Protein AF-A0A2D9D772-F1 (afdb_monomer_lite)

Structure (mmCIF, N/CA/C/O backbone):
data_AF-A0A2D9D772-F1
#
_entry.id   AF-A0A2D9D772-F1
#
loop_
_atom_site.group_PDB
_atom_site.id
_atom_site.type_symbol
_atom_site.label_atom_id
_atom_site.label_alt_id
_atom_site.label_comp_id
_atom_site.label_asym_id
_atom_site.label_entity_id
_atom_site.label_seq_id
_atom_site.pdbx_PDB_ins_code
_atom_site.Cartn_x
_atom_site.Cartn_y
_atom_site.Cartn_z
_atom_site.occupancy
_atom_site.B_iso_or_equiv
_atom_site.auth_seq_id
_atom_site.auth_comp_id
_atom_site.auth_asym_id
_atom_site.auth_atom_id
_atom_site.pdbx_PDB_model_num
ATOM 1 N N . MET A 1 1 ? 37.971 9.933 -71.236 1.00 37.34 1 MET A N 1
ATOM 2 C CA . MET A 1 1 ? 39.045 9.013 -71.679 1.00 37.34 1 MET A CA 1
ATOM 3 C C . MET A 1 1 ? 40.199 9.092 -70.682 1.00 37.34 1 MET A C 1
ATOM 5 O O . MET A 1 1 ? 40.424 10.157 -70.131 1.00 37.34 1 MET A O 1
ATOM 9 N N . TYR A 1 2 ? 40.812 7.941 -70.399 1.00 47.06 2 TYR A N 1
ATOM 10 C CA . TYR A 1 2 ? 41.659 7.565 -69.252 1.00 47.06 2 TYR A CA 1
ATOM 11 C C . TYR A 1 2 ? 42.888 8.431 -68.905 1.00 47.06 2 TYR A C 1
ATOM 13 O O . TYR A 1 2 ? 43.538 8.952 -69.807 1.00 47.06 2 TYR A O 1
ATOM 21 N N . LYS A 1 3 ? 43.231 8.421 -67.598 1.00 43.56 3 LYS A N 1
ATOM 22 C CA . LYS A 1 3 ? 44.559 8.285 -66.917 1.00 43.56 3 LYS A CA 1
ATOM 23 C C . LYS A 1 3 ? 44.320 8.631 -65.425 1.00 43.56 3 LYS A C 1
ATOM 25 O O . LYS A 1 3 ? 43.927 9.756 -65.165 1.00 43.56 3 LYS A O 1
ATOM 30 N N . LEU A 1 4 ? 44.275 7.776 -64.394 1.00 49.84 4 LEU A N 1
ATOM 31 C CA . LEU A 1 4 ? 45.030 6.620 -63.860 1.00 49.84 4 LEU A CA 1
ATOM 32 C C . LEU A 1 4 ? 46.476 6.906 -63.369 1.00 49.84 4 LEU A C 1
ATOM 34 O O . LEU A 1 4 ? 47.336 7.214 -64.190 1.00 49.84 4 LEU A O 1
ATOM 38 N N . LEU A 1 5 ? 46.687 6.618 -62.060 1.00 50.16 5 LEU A N 1
ATOM 39 C CA . LEU A 1 5 ? 47.929 6.356 -61.273 1.00 50.16 5 LEU A CA 1
ATOM 40 C C . LEU A 1 5 ? 48.695 7.608 -60.752 1.00 50.16 5 LEU A C 1
ATOM 42 O O . LEU A 1 5 ? 48.796 8.581 -61.480 1.00 50.16 5 LEU A O 1
ATOM 46 N N . PHE A 1 6 ? 49.285 7.691 -59.539 1.00 46.44 6 PHE A N 1
ATOM 47 C CA . PHE A 1 6 ? 49.621 6.717 -58.478 1.00 46.44 6 PHE A CA 1
ATOM 48 C C . PHE A 1 6 ? 50.168 7.435 -57.201 1.00 46.44 6 PHE A C 1
ATOM 50 O O . PHE A 1 6 ? 50.796 8.478 -57.350 1.00 46.44 6 PHE A O 1
ATOM 57 N N . PHE A 1 7 ? 50.073 6.770 -56.025 1.00 46.91 7 PHE A N 1
ATOM 58 C CA . PHE A 1 7 ? 51.044 6.749 -54.883 1.00 46.91 7 PHE A CA 1
ATOM 59 C C . PHE A 1 7 ? 51.135 7.996 -53.953 1.00 46.91 7 PHE A C 1
ATOM 61 O O . PHE A 1 7 ? 51.126 9.112 -54.439 1.00 46.91 7 PHE A O 1
ATOM 68 N N . ILE A 1 8 ? 51.173 7.964 -52.602 1.00 50.16 8 ILE A N 1
ATOM 69 C CA . ILE A 1 8 ? 51.893 7.160 -51.575 1.00 50.16 8 ILE A CA 1
ATOM 70 C C . ILE A 1 8 ? 51.197 7.390 -50.203 1.00 50.16 8 ILE A C 1
ATOM 72 O O . ILE A 1 8 ? 50.915 8.527 -49.846 1.00 50.16 8 ILE A O 1
ATOM 76 N N . SER A 1 9 ? 50.708 6.344 -49.521 1.00 50.50 9 SER A N 1
ATOM 77 C CA . SER A 1 9 ? 51.222 5.767 -48.254 1.00 50.50 9 SER A CA 1
ATOM 78 C C . SER A 1 9 ? 51.547 6.738 -47.100 1.00 50.50 9 SER A C 1
ATOM 80 O O . SER A 1 9 ? 52.557 7.428 -47.163 1.00 50.50 9 SER A O 1
ATOM 82 N N . LEU A 1 10 ? 50.848 6.595 -45.959 1.00 52.28 10 LEU A N 1
ATOM 83 C CA . LEU A 1 10 ? 51.517 6.093 -44.746 1.00 52.28 10 LEU A CA 1
ATOM 84 C C . LEU A 1 10 ? 50.539 5.447 -43.750 1.00 52.28 10 LEU A C 1
ATOM 86 O O . LEU A 1 10 ? 49.682 6.088 -43.150 1.00 52.28 10 LEU A O 1
ATOM 90 N N . PHE A 1 11 ? 50.721 4.140 -43.602 1.00 50.12 11 PHE A N 1
ATOM 91 C CA . PHE A 1 11 ? 50.261 3.302 -42.505 1.00 50.12 11 PHE A CA 1
ATOM 92 C C . PHE A 1 11 ? 51.094 3.626 -41.253 1.00 50.12 11 PHE A C 1
ATOM 94 O O . PHE A 1 11 ? 52.319 3.638 -41.334 1.00 50.12 11 PHE A O 1
ATOM 101 N N . PHE A 1 12 ? 50.459 3.791 -40.093 1.00 57.78 12 PHE A N 1
ATOM 102 C CA . PHE A 1 12 ? 51.111 3.569 -38.799 1.00 57.78 12 PHE A CA 1
ATOM 103 C C . PHE A 1 12 ? 50.208 2.665 -37.953 1.00 57.78 12 PHE A C 1
ATOM 105 O O . PHE A 1 12 ? 49.202 3.100 -37.397 1.00 57.78 12 PHE A O 1
ATOM 112 N N . ILE A 1 13 ? 50.567 1.380 -37.903 1.00 62.06 13 ILE A N 1
ATOM 113 C CA . ILE A 1 13 ? 50.176 0.442 -36.843 1.00 62.06 13 ILE A CA 1
ATOM 114 C C . ILE A 1 13 ? 51.337 0.393 -35.844 1.00 62.06 13 ILE A C 1
ATOM 116 O O . ILE A 1 13 ? 52.478 0.470 -36.281 1.00 62.06 13 ILE A O 1
ATOM 120 N N . PHE A 1 14 ? 51.023 0.265 -34.550 1.00 50.59 14 PHE A N 1
ATOM 121 C CA . PHE A 1 14 ? 51.642 -0.571 -33.491 1.00 50.59 14 PHE A CA 1
ATOM 122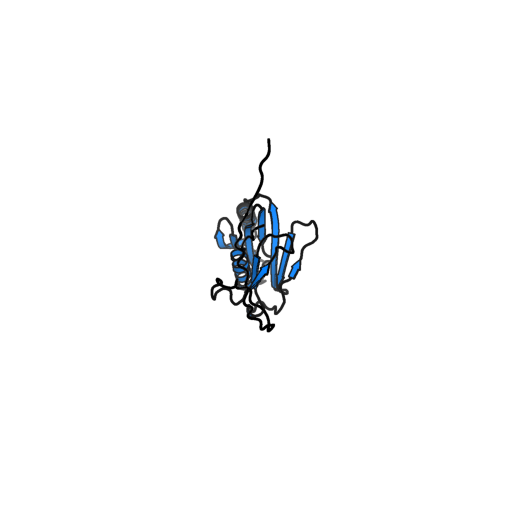 C C . PHE A 1 14 ? 51.159 0.032 -32.154 1.00 50.59 14 PHE A C 1
ATOM 124 O O . PHE A 1 14 ? 51.582 1.114 -31.775 1.00 50.59 14 PHE A O 1
ATOM 131 N N . SER A 1 15 ? 50.067 -0.437 -31.536 1.00 48.97 15 SER A N 1
ATOM 132 C CA . SER A 1 15 ? 49.971 -1.605 -30.636 1.00 48.97 15 SER A CA 1
ATOM 133 C C . SER A 1 15 ? 51.208 -1.846 -29.766 1.00 48.97 15 SER A C 1
ATOM 135 O O . SER A 1 15 ? 52.188 -2.414 -30.236 1.00 48.97 15 SER A O 1
ATOM 137 N N . ALA A 1 16 ? 51.101 -1.507 -28.477 1.00 52.09 16 ALA A N 1
ATOM 138 C CA . ALA A 1 16 ? 51.861 -2.144 -27.408 1.00 52.09 16 ALA A CA 1
ATOM 139 C C . ALA A 1 16 ? 50.886 -2.641 -26.332 1.00 52.09 16 ALA A C 1
ATOM 141 O O . ALA A 1 16 ? 50.037 -1.908 -25.827 1.00 52.09 16 ALA A O 1
ATOM 142 N N . CYS A 1 17 ? 51.015 -3.937 -26.082 1.00 50.50 17 CYS A N 1
ATOM 143 C CA . CYS A 1 17 ? 50.242 -4.792 -25.207 1.00 50.50 17 CYS A CA 1
ATOM 144 C C . CYS A 1 17 ? 50.691 -4.618 -23.750 1.00 50.50 17 CYS A C 1
ATOM 146 O O . CYS A 1 17 ? 51.887 -4.529 -23.478 1.00 50.50 17 CYS A O 1
ATOM 148 N N . GLY A 1 18 ? 49.737 -4.641 -22.824 1.00 41.50 18 GLY A N 1
ATOM 149 C CA . GLY A 1 18 ? 49.971 -4.874 -21.404 1.00 41.50 18 GLY A CA 1
ATOM 150 C C . GLY A 1 18 ? 48.931 -5.869 -20.902 1.00 41.50 18 GLY A C 1
ATOM 151 O O . GLY A 1 18 ? 47.899 -5.463 -20.382 1.00 41.50 18 GLY A O 1
ATOM 152 N N . ASN A 1 19 ? 49.182 -7.161 -21.120 1.00 48.44 19 ASN A N 1
ATOM 153 C CA . ASN A 1 19 ? 48.470 -8.253 -20.454 1.00 48.44 19 ASN A CA 1
ATOM 154 C C . ASN A 1 19 ? 48.989 -8.382 -19.020 1.00 48.44 19 ASN A C 1
ATOM 156 O O . ASN A 1 19 ? 50.201 -8.463 -18.862 1.00 48.44 19 ASN A O 1
ATOM 160 N N . VAL A 1 20 ? 48.094 -8.502 -18.035 1.00 39.53 20 VAL A N 1
ATOM 161 C CA . VAL A 1 20 ? 47.997 -9.666 -17.130 1.00 39.53 20 VAL A CA 1
ATOM 162 C C . VAL A 1 20 ? 46.555 -9.710 -16.604 1.00 39.53 20 VAL A C 1
ATOM 164 O O . VAL A 1 20 ? 46.049 -8.731 -16.058 1.00 39.53 20 VAL A O 1
ATOM 167 N N . GLU A 1 21 ? 45.896 -10.842 -16.836 1.00 45.50 21 GLU A N 1
ATOM 168 C CA . GLU A 1 21 ? 44.608 -11.227 -16.262 1.00 45.50 21 GLU A CA 1
ATOM 169 C C . GLU A 1 21 ? 44.745 -11.471 -14.755 1.00 45.50 21 GLU A C 1
ATOM 171 O O . GLU A 1 21 ? 45.698 -12.115 -14.330 1.00 45.50 21 GLU A O 1
ATOM 176 N N . ASP A 1 22 ? 43.746 -11.068 -13.967 1.00 31.97 22 ASP A N 1
ATOM 177 C CA . ASP A 1 22 ? 43.255 -11.966 -12.925 1.00 31.97 22 ASP A CA 1
ATOM 178 C C . ASP A 1 22 ? 41.774 -11.724 -12.615 1.00 31.97 22 ASP A C 1
ATOM 180 O O . ASP A 1 22 ? 41.293 -10.601 -12.437 1.00 31.97 22 ASP A O 1
ATOM 184 N N . ASN A 1 23 ? 41.041 -12.833 -12.614 1.00 43.78 23 ASN A N 1
ATOM 185 C CA . ASN A 1 23 ? 39.613 -12.943 -12.370 1.00 43.78 23 ASN A CA 1
ATOM 186 C C . ASN A 1 23 ? 39.279 -12.625 -10.913 1.00 43.78 23 ASN A C 1
ATOM 188 O O . ASN A 1 23 ? 39.755 -13.324 -10.024 1.00 43.78 23 ASN A O 1
ATOM 192 N N . SER A 1 24 ? 38.340 -11.711 -10.654 1.00 32.22 24 SER A N 1
ATOM 193 C CA . SER A 1 24 ? 37.267 -11.948 -9.672 1.00 32.22 24 SER A CA 1
ATOM 194 C C . SER A 1 24 ? 36.230 -10.822 -9.644 1.00 32.22 24 SER A C 1
ATOM 196 O O . SER A 1 24 ? 36.540 -9.646 -9.519 1.00 32.22 24 SER A O 1
ATOM 198 N N . ALA A 1 25 ? 34.969 -11.249 -9.713 1.00 35.44 25 ALA A N 1
ATOM 199 C CA . ALA A 1 25 ? 33.825 -10.702 -8.994 1.00 35.44 25 ALA A CA 1
ATOM 200 C C . ALA A 1 25 ? 33.567 -9.177 -9.026 1.00 35.44 25 ALA A C 1
ATOM 202 O O . ALA A 1 25 ? 34.173 -8.387 -8.318 1.00 35.44 25 ALA A O 1
ATOM 203 N N . SER A 1 26 ? 32.452 -8.836 -9.682 1.00 40.25 26 SER A N 1
ATOM 204 C CA . SER A 1 26 ? 31.373 -8.030 -9.092 1.00 40.25 26 SER A CA 1
ATOM 205 C C . SER A 1 26 ? 31.753 -6.668 -8.473 1.00 40.25 26 SER A C 1
ATOM 207 O O . SER A 1 26 ? 32.235 -6.575 -7.346 1.00 40.25 26 SER A O 1
ATOM 209 N N . LYS A 1 27 ? 31.282 -5.598 -9.119 1.00 34.25 27 LYS A N 1
ATOM 210 C CA . LYS A 1 27 ? 30.288 -4.686 -8.519 1.00 34.25 27 LYS A CA 1
ATOM 211 C C . LYS A 1 27 ? 29.759 -3.745 -9.599 1.00 34.25 27 LYS A C 1
ATOM 213 O O . LYS A 1 27 ? 30.416 -2.782 -9.986 1.00 34.25 27 LYS A O 1
ATOM 218 N N . LYS A 1 28 ? 28.542 -4.020 -10.083 1.00 35.72 28 LYS A N 1
ATOM 219 C CA . LYS A 1 28 ? 27.726 -2.984 -10.723 1.00 35.72 28 LYS A CA 1
ATOM 220 C C . LYS A 1 28 ? 27.506 -1.897 -9.672 1.00 35.72 28 LYS A C 1
ATOM 222 O O . LYS A 1 28 ? 26.850 -2.142 -8.667 1.00 35.72 28 LYS A O 1
ATOM 227 N N . LYS A 1 29 ? 28.096 -0.726 -9.894 1.00 39.59 29 LYS A N 1
ATOM 228 C CA . LYS A 1 29 ? 27.743 0.504 -9.190 1.00 39.59 29 LYS A CA 1
ATOM 229 C C . LYS A 1 29 ? 26.352 0.926 -9.663 1.00 39.59 29 LYS A C 1
ATOM 231 O O . LYS A 1 29 ? 26.242 1.498 -10.739 1.00 39.59 29 LYS A O 1
ATOM 236 N N . ASP A 1 30 ? 25.324 0.599 -8.885 1.00 39.34 30 ASP A N 1
ATOM 237 C CA . ASP A 1 30 ? 24.026 1.294 -8.922 1.00 39.34 30 ASP A CA 1
ATOM 238 C C . ASP A 1 30 ? 23.294 1.184 -7.563 1.00 39.34 30 ASP A C 1
ATOM 240 O O . ASP A 1 30 ? 22.091 0.942 -7.501 1.00 39.34 30 ASP A O 1
ATOM 244 N N . ASP A 1 31 ? 24.051 1.324 -6.465 1.00 46.44 31 ASP A N 1
ATOM 245 C CA . ASP A 1 31 ? 23.569 1.265 -5.071 1.00 46.44 31 ASP A CA 1
ATOM 246 C C . ASP A 1 31 ? 23.949 2.541 -4.296 1.00 46.44 31 ASP A C 1
ATOM 248 O O . ASP A 1 31 ? 24.489 2.495 -3.193 1.00 46.44 31 ASP A O 1
ATOM 252 N N . SER A 1 32 ? 23.706 3.720 -4.863 1.00 53.72 32 SER A N 1
ATOM 253 C CA . SER A 1 32 ? 23.832 4.964 -4.099 1.00 53.72 32 SER A CA 1
ATOM 254 C C . SER A 1 32 ? 22.622 5.850 -4.334 1.00 53.72 32 SER A C 1
ATOM 256 O O . SER A 1 32 ? 22.632 6.644 -5.266 1.00 53.72 32 SER A O 1
ATOM 258 N N . GLU A 1 33 ? 21.582 5.639 -3.520 1.00 52.69 33 GLU A N 1
ATOM 259 C CA . GLU A 1 33 ? 20.759 6.678 -2.870 1.00 52.69 33 GLU A CA 1
ATOM 260 C C . GLU A 1 33 ? 19.548 6.009 -2.184 1.00 52.69 33 GLU A C 1
ATOM 262 O O . GLU A 1 33 ? 18.415 6.043 -2.667 1.00 52.69 33 GLU A O 1
ATOM 267 N N . TYR A 1 34 ? 19.789 5.345 -1.052 1.00 55.50 34 TYR A N 1
ATOM 268 C CA . TYR A 1 34 ? 18.734 5.000 -0.099 1.00 55.50 34 TYR A CA 1
ATOM 269 C C . TYR A 1 34 ? 19.186 5.496 1.276 1.00 55.50 34 TYR A C 1
ATOM 271 O O . TYR A 1 34 ? 20.301 5.196 1.700 1.00 55.50 34 TYR A O 1
ATOM 279 N N . SER A 1 35 ? 18.354 6.318 1.924 1.00 65.56 35 SER A N 1
ATOM 280 C CA . SER A 1 35 ? 18.621 6.859 3.261 1.00 65.56 35 SER A CA 1
ATOM 281 C C . SER A 1 35 ? 18.693 5.739 4.304 1.00 65.56 35 SER A C 1
ATOM 283 O O . SER A 1 35 ? 18.204 4.629 4.069 1.00 65.56 35 SER A O 1
ATOM 285 N N . GLU A 1 36 ? 19.231 6.044 5.491 1.00 66.44 36 GLU A N 1
ATOM 286 C CA . GLU A 1 36 ? 19.176 5.154 6.663 1.00 66.44 36 GLU A CA 1
ATOM 287 C C . GLU A 1 36 ? 17.756 4.596 6.913 1.00 66.44 36 GLU A C 1
ATOM 289 O O . GLU A 1 36 ? 17.607 3.487 7.416 1.00 66.44 36 GLU A O 1
ATOM 294 N N . ASP A 1 37 ? 16.697 5.286 6.465 1.00 77.56 37 ASP A N 1
ATOM 295 C CA . ASP A 1 37 ? 15.295 4.874 6.628 1.00 77.56 37 ASP A CA 1
ATOM 296 C C . ASP A 1 37 ? 14.905 3.550 5.950 1.00 77.56 37 ASP A C 1
ATOM 298 O O . ASP A 1 37 ? 13.840 3.002 6.280 1.00 77.56 37 ASP A O 1
ATOM 302 N N . TYR A 1 38 ? 15.715 3.062 5.000 1.00 89.75 38 TYR A N 1
ATOM 303 C CA . TYR A 1 38 ? 15.450 1.860 4.200 1.00 89.75 38 TYR A CA 1
ATOM 304 C C . TYR A 1 38 ? 16.360 0.668 4.523 1.00 89.75 38 TYR A C 1
ATOM 306 O O . TYR A 1 38 ? 16.259 -0.349 3.845 1.00 89.75 38 TYR A O 1
ATOM 314 N N . TYR A 1 39 ? 17.177 0.720 5.583 1.00 90.38 39 TYR A N 1
ATOM 315 C CA . TYR A 1 39 ? 18.049 -0.409 5.960 1.00 90.38 39 TYR A CA 1
ATOM 316 C C . TYR A 1 39 ? 17.280 -1.730 6.178 1.00 90.38 39 TYR A C 1
ATOM 318 O O . TYR A 1 39 ? 17.786 -2.820 5.914 1.00 90.38 39 TYR A O 1
ATOM 326 N N . LYS A 1 40 ? 16.019 -1.622 6.620 1.00 91.81 40 LYS A N 1
ATOM 327 C CA . LYS A 1 40 ? 15.089 -2.742 6.842 1.00 91.81 40 LYS A CA 1
ATOM 328 C C . LYS A 1 40 ? 14.401 -3.250 5.579 1.00 91.81 40 LYS A C 1
ATOM 330 O O . LYS A 1 40 ? 13.399 -3.954 5.682 1.00 91.81 40 LYS A O 1
ATOM 335 N N . PHE A 1 41 ? 14.855 -2.838 4.402 1.00 93.31 41 PHE A N 1
ATOM 336 C CA . PHE A 1 41 ? 14.210 -3.163 3.143 1.00 93.31 41 PHE A CA 1
ATOM 337 C C . PHE A 1 41 ? 15.219 -3.635 2.104 1.00 93.31 41 PHE A C 1
ATOM 339 O O . PHE A 1 41 ? 16.350 -3.162 2.041 1.00 93.31 41 PHE A O 1
ATOM 346 N N . SER A 1 42 ? 14.751 -4.513 1.227 1.00 92.31 42 SER A N 1
ATOM 347 C CA . SER A 1 42 ? 15.482 -4.995 0.063 1.00 92.31 42 SER A CA 1
ATOM 348 C C . SER A 1 42 ? 14.766 -4.570 -1.214 1.00 92.31 42 SER A C 1
ATOM 350 O O . SER A 1 42 ? 13.534 -4.577 -1.294 1.00 92.31 42 SER A O 1
ATOM 352 N N . LYS A 1 43 ? 15.542 -4.184 -2.231 1.00 94.56 43 LYS A N 1
ATOM 353 C CA . LYS A 1 43 ? 15.017 -3.782 -3.539 1.00 94.56 43 LYS A CA 1
ATOM 354 C C . LYS A 1 43 ? 14.592 -5.006 -4.338 1.00 94.56 43 LYS A C 1
ATOM 356 O O . LYS A 1 43 ? 15.395 -5.896 -4.598 1.00 94.56 43 LYS A O 1
ATOM 361 N N . ILE A 1 44 ? 13.352 -4.997 -4.805 1.00 95.12 44 ILE A N 1
ATOM 362 C CA . ILE A 1 44 ? 12.755 -6.043 -5.628 1.00 95.12 44 ILE A CA 1
ATOM 363 C C . ILE A 1 44 ? 12.417 -5.468 -7.000 1.00 95.12 44 ILE A C 1
ATOM 365 O O . ILE A 1 44 ? 11.851 -4.380 -7.125 1.00 95.12 44 ILE A O 1
ATOM 369 N N . ASN A 1 45 ? 12.789 -6.199 -8.048 1.00 95.88 45 ASN A N 1
ATOM 370 C CA . ASN A 1 45 ? 12.489 -5.845 -9.428 1.00 95.88 45 ASN A CA 1
ATOM 371 C C . ASN A 1 45 ? 11.255 -6.623 -9.899 1.00 95.88 45 ASN A C 1
ATOM 373 O O . ASN A 1 45 ? 11.306 -7.845 -10.013 1.00 95.88 45 ASN A O 1
ATOM 377 N N . LEU A 1 46 ? 10.170 -5.913 -10.210 1.00 95.94 46 LEU A N 1
ATOM 378 C CA . LEU A 1 46 ? 8.906 -6.518 -10.628 1.00 95.94 46 LEU A CA 1
ATOM 379 C C . LEU A 1 46 ? 8.833 -6.766 -12.144 1.00 95.94 46 LEU A C 1
ATOM 381 O O . LEU A 1 46 ? 7.875 -7.377 -12.612 1.00 95.94 46 LEU A O 1
ATOM 385 N N . LYS A 1 47 ? 9.849 -6.355 -12.922 1.00 94.44 47 LYS A N 1
ATOM 386 C CA . LYS A 1 47 ? 9.852 -6.468 -14.395 1.00 94.44 47 LYS A CA 1
ATOM 387 C C . LYS A 1 47 ? 9.647 -7.904 -14.866 1.00 94.44 47 LYS A C 1
ATOM 389 O O . LYS A 1 47 ? 8.943 -8.126 -15.844 1.00 94.44 47 LYS A O 1
ATOM 394 N N . LYS A 1 48 ? 10.235 -8.877 -14.160 1.00 91.31 48 LYS A N 1
ATOM 395 C CA . LYS A 1 48 ? 10.081 -10.311 -14.464 1.00 91.31 48 LYS A CA 1
ATOM 396 C C . LYS A 1 48 ? 8.650 -10.824 -14.262 1.00 91.31 48 LYS A C 1
ATOM 398 O O . LYS A 1 48 ? 8.322 -11.876 -14.785 1.00 91.31 48 LYS A O 1
ATOM 403 N N . HIS A 1 49 ? 7.821 -10.068 -13.550 1.00 93.00 49 HIS A N 1
ATOM 404 C CA . HIS A 1 49 ? 6.421 -10.372 -13.267 1.00 93.00 49 HIS A CA 1
ATOM 405 C C . HIS A 1 49 ? 5.468 -9.460 -14.055 1.00 93.00 49 HIS A C 1
ATOM 407 O O . HIS A 1 49 ? 4.316 -9.310 -13.678 1.00 93.00 49 HIS A O 1
ATOM 413 N N . GLY A 1 50 ? 5.939 -8.801 -15.120 1.00 92.44 50 GLY A N 1
ATOM 414 C CA . GLY A 1 50 ? 5.093 -7.981 -15.996 1.00 92.44 50 GLY A CA 1
ATOM 415 C C . GLY A 1 50 ? 4.863 -6.539 -15.529 1.00 92.44 50 GLY A C 1
ATOM 416 O O . GLY A 1 50 ? 4.371 -5.727 -16.309 1.00 92.44 50 GLY A O 1
ATOM 417 N N . ILE A 1 51 ? 5.294 -6.163 -14.320 1.00 95.12 51 ILE A N 1
ATOM 418 C CA . ILE A 1 51 ? 5.194 -4.780 -13.830 1.00 95.12 51 ILE A CA 1
ATOM 419 C C . ILE A 1 51 ? 6.533 -4.071 -14.041 1.00 95.12 51 ILE A C 1
ATOM 421 O O . ILE A 1 51 ? 7.546 -4.414 -13.437 1.00 95.12 51 ILE A O 1
ATOM 425 N N . MET A 1 52 ? 6.556 -3.025 -14.867 1.00 95.94 52 MET A N 1
ATOM 426 C CA . MET A 1 52 ? 7.772 -2.260 -15.173 1.00 95.94 52 MET A CA 1
ATOM 427 C C . MET A 1 52 ? 8.142 -1.284 -14.035 1.00 95.94 52 MET A C 1
ATOM 429 O O . MET A 1 52 ? 8.145 -0.063 -14.207 1.00 95.94 52 MET A O 1
ATOM 433 N N . ALA A 1 53 ? 8.436 -1.828 -12.855 1.00 97.44 53 ALA A N 1
ATOM 434 C CA . ALA A 1 53 ? 8.787 -1.088 -11.650 1.00 97.44 53 ALA A CA 1
ATOM 435 C C . ALA A 1 53 ? 9.766 -1.860 -10.754 1.00 97.44 53 ALA A C 1
ATOM 437 O O . ALA A 1 53 ? 9.929 -3.076 -10.857 1.00 97.44 53 ALA A O 1
ATOM 438 N N . SER A 1 54 ? 10.382 -1.132 -9.828 1.00 97.31 54 SER A N 1
ATOM 439 C CA . SER A 1 54 ? 11.006 -1.697 -8.633 1.00 97.31 54 SER A CA 1
ATOM 440 C C . SER A 1 54 ? 10.302 -1.199 -7.376 1.00 97.31 54 SER A C 1
ATOM 442 O O . SER A 1 54 ? 9.810 -0.069 -7.359 1.00 97.31 54 SER A O 1
ATOM 444 N N . ILE A 1 55 ? 10.323 -2.008 -6.323 1.00 97.31 55 ILE A N 1
ATOM 445 C CA . ILE A 1 55 ? 9.749 -1.712 -5.009 1.00 97.31 55 ILE A CA 1
ATOM 446 C C . ILE A 1 55 ? 10.723 -2.149 -3.911 1.00 97.31 55 ILE A C 1
ATOM 448 O O . ILE A 1 55 ? 11.427 -3.140 -4.070 1.00 97.31 55 ILE A O 1
ATOM 452 N N . MET A 1 56 ? 10.777 -1.419 -2.801 1.00 95.62 56 MET A N 1
ATOM 453 C CA . MET A 1 56 ? 11.481 -1.832 -1.587 1.00 95.62 56 MET A CA 1
ATOM 454 C C . MET A 1 56 ? 10.515 -2.610 -0.691 1.00 95.62 56 MET A C 1
ATOM 456 O O . MET A 1 56 ? 9.480 -2.079 -0.284 1.00 95.62 56 MET A O 1
ATOM 460 N N . LEU A 1 57 ? 10.844 -3.855 -0.362 1.00 94.62 57 LEU A N 1
ATOM 461 C CA . LEU A 1 57 ? 10.054 -4.710 0.529 1.00 94.62 57 LEU A CA 1
ATOM 462 C C . LEU A 1 57 ? 10.820 -4.980 1.831 1.00 94.62 57 LEU A C 1
ATOM 464 O O . LEU A 1 57 ? 12.047 -5.054 1.773 1.00 94.62 57 LEU A O 1
ATOM 468 N N . PRO A 1 58 ? 10.143 -5.090 2.991 1.00 92.88 58 PRO A N 1
ATOM 469 C CA . PRO A 1 58 ? 10.790 -5.450 4.248 1.00 92.88 58 PRO A CA 1
ATOM 470 C C . PRO A 1 58 ? 11.708 -6.671 4.124 1.00 92.88 58 PRO A C 1
ATOM 472 O O . PRO A 1 58 ? 11.360 -7.646 3.466 1.00 92.88 58 PRO A O 1
ATOM 475 N N . ASN A 1 59 ? 12.871 -6.615 4.764 1.00 90.69 59 ASN A N 1
ATOM 476 C CA . ASN A 1 59 ? 13.810 -7.732 4.851 1.00 90.69 59 ASN A CA 1
ATOM 477 C C . ASN A 1 59 ? 13.794 -8.352 6.261 1.00 90.69 59 ASN A C 1
ATOM 479 O O . ASN A 1 59 ? 13.039 -7.924 7.139 1.00 90.69 59 ASN A O 1
ATOM 483 N N . GLU A 1 60 ? 14.643 -9.346 6.496 1.00 85.06 60 GLU A N 1
ATOM 484 C CA . GLU A 1 60 ? 14.750 -10.094 7.750 1.00 85.06 60 GLU A CA 1
ATOM 485 C C . GLU A 1 60 ? 15.005 -9.207 8.985 1.00 85.06 60 GLU A C 1
ATOM 487 O O . GLU A 1 60 ? 14.617 -9.556 10.101 1.00 85.06 60 GLU A O 1
ATOM 492 N N . THR A 1 61 ? 15.578 -8.012 8.803 1.00 85.94 61 THR A N 1
ATOM 493 C CA . THR A 1 61 ? 15.852 -7.062 9.895 1.00 85.94 61 THR A CA 1
ATOM 494 C C . THR A 1 61 ? 14.634 -6.211 10.285 1.00 85.94 61 THR A C 1
ATOM 496 O O . THR A 1 61 ? 14.661 -5.480 11.282 1.00 85.94 61 THR A O 1
ATOM 499 N N . ALA A 1 62 ? 13.530 -6.298 9.531 1.00 83.56 62 ALA A N 1
ATOM 500 C CA . ALA A 1 62 ? 12.325 -5.516 9.786 1.00 83.56 62 ALA A CA 1
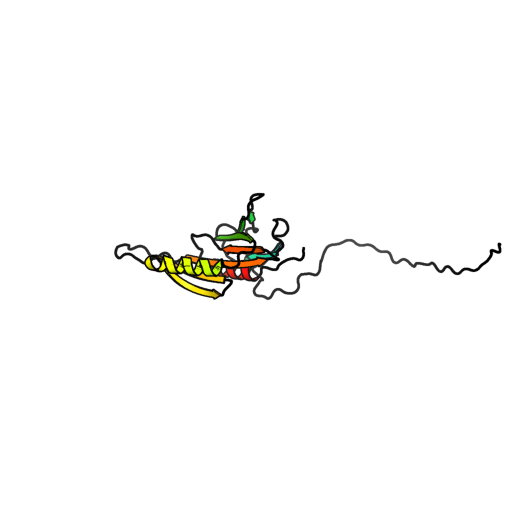ATOM 501 C C . ALA A 1 62 ? 11.572 -5.942 11.057 1.00 83.56 62 ALA A C 1
ATOM 503 O O . ALA A 1 62 ? 10.809 -5.147 11.616 1.00 83.56 62 ALA A O 1
ATOM 504 N N . GLY A 1 63 ? 11.797 -7.167 11.542 1.00 78.19 63 GLY A N 1
ATOM 505 C CA . GLY A 1 63 ? 11.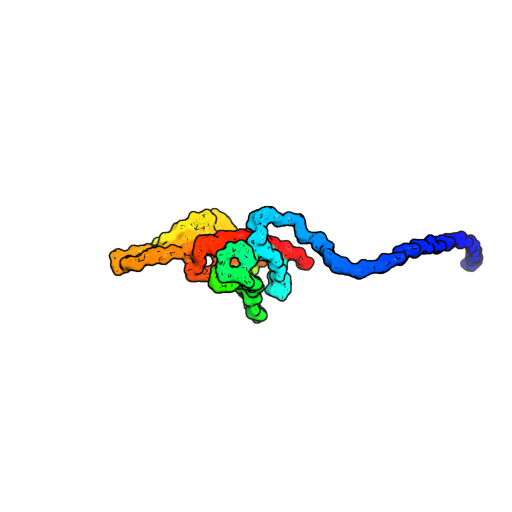158 -7.674 12.758 1.00 78.19 63 GLY A CA 1
ATOM 506 C C . GLY A 1 63 ? 9.645 -7.878 12.621 1.00 78.19 63 GLY A C 1
ATOM 507 O O . GLY A 1 63 ? 8.943 -7.928 13.624 1.00 78.19 63 GLY A O 1
ATOM 508 N N . ILE A 1 64 ? 9.125 -8.013 11.394 1.00 75.06 64 ILE A N 1
ATOM 509 C CA . ILE A 1 64 ? 7.697 -8.273 11.115 1.00 75.06 64 ILE A CA 1
ATOM 510 C C . ILE A 1 64 ? 7.308 -9.758 11.259 1.00 75.06 64 ILE A C 1
ATOM 512 O O . ILE A 1 64 ? 6.235 -10.175 10.820 1.00 75.06 64 ILE A O 1
ATOM 516 N N . GLY A 1 65 ? 8.172 -10.556 11.895 1.00 61.62 65 GLY A N 1
ATOM 517 C CA . GLY A 1 65 ? 7.944 -11.977 12.161 1.00 61.62 65 GLY A CA 1
ATOM 518 C C . GLY A 1 65 ? 8.180 -12.897 10.963 1.00 61.62 65 GLY A C 1
ATOM 519 O O . GLY A 1 65 ? 7.620 -13.985 10.940 1.00 61.62 65 GLY A O 1
ATOM 520 N N . ALA A 1 66 ? 8.976 -12.470 9.981 1.00 57.47 66 ALA A N 1
ATOM 521 C CA . ALA A 1 66 ? 9.331 -13.274 8.819 1.00 57.47 66 ALA A CA 1
ATOM 522 C C . ALA A 1 66 ? 10.810 -13.049 8.474 1.00 57.47 66 ALA A C 1
ATOM 524 O O . ALA A 1 66 ? 11.192 -11.955 8.063 1.00 57.47 66 ALA A O 1
ATOM 525 N N . ALA A 1 67 ? 11.637 -14.081 8.647 1.00 60.81 67 ALA A N 1
ATOM 526 C CA . ALA A 1 67 ? 12.976 -14.166 8.053 1.00 60.81 67 ALA A CA 1
ATOM 527 C C 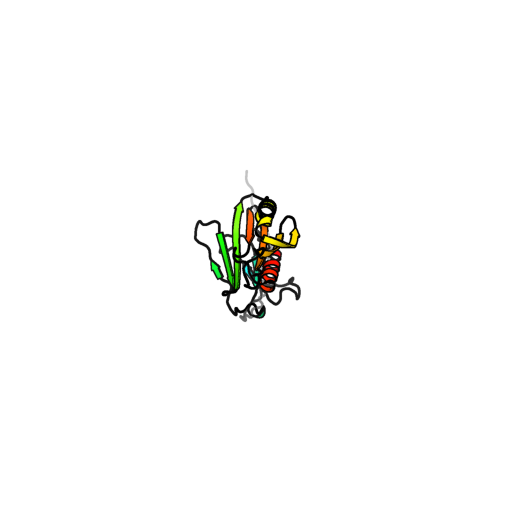. ALA A 1 67 ? 12.876 -14.720 6.619 1.00 60.81 67 ALA A C 1
ATOM 529 O O . ALA A 1 67 ? 13.675 -15.551 6.196 1.00 60.81 67 ALA A O 1
ATOM 530 N N . GLU A 1 68 ? 11.812 -14.340 5.913 1.00 71.56 68 GLU A N 1
ATOM 531 C CA . GLU A 1 68 ? 11.382 -14.996 4.687 1.00 71.56 68 GLU A CA 1
ATOM 532 C C . GLU A 1 68 ? 11.615 -14.088 3.487 1.00 71.56 68 GLU A C 1
ATOM 534 O O . GLU A 1 68 ? 11.458 -12.866 3.550 1.00 71.56 68 GLU A O 1
ATOM 539 N N . ILE A 1 69 ? 12.011 -14.715 2.385 1.00 81.88 69 ILE A N 1
ATOM 540 C CA . ILE A 1 69 ? 12.244 -14.054 1.108 1.00 81.88 69 ILE A CA 1
ATOM 541 C C . ILE A 1 69 ? 10.887 -13.586 0.563 1.00 81.88 69 ILE A C 1
ATOM 543 O O . ILE A 1 69 ? 9.920 -14.342 0.645 1.00 81.88 69 ILE A O 1
ATOM 547 N N . PRO A 1 70 ? 10.788 -12.374 -0.010 1.00 90.31 70 PRO A N 1
ATOM 548 C CA . PRO A 1 70 ? 9.542 -11.923 -0.607 1.00 90.31 70 PRO A CA 1
ATOM 549 C C . PRO A 1 70 ? 9.040 -12.868 -1.704 1.00 90.31 70 PRO A C 1
ATOM 551 O O . PRO A 1 70 ? 9.781 -13.219 -2.623 1.00 90.31 70 PRO A O 1
ATOM 554 N N . GLU A 1 71 ? 7.758 -13.211 -1.639 1.00 92.88 71 GLU A N 1
ATOM 555 C CA . GLU A 1 71 ? 7.060 -13.997 -2.652 1.00 92.88 71 GLU A CA 1
ATOM 556 C C . GLU A 1 71 ? 6.210 -13.074 -3.528 1.00 92.88 71 GLU A C 1
ATOM 558 O O . GLU A 1 71 ? 5.526 -12.177 -3.029 1.00 92.88 71 GLU A O 1
ATOM 563 N N . ILE A 1 72 ? 6.237 -13.303 -4.841 1.00 95.06 72 ILE A N 1
ATOM 564 C CA . ILE A 1 72 ? 5.400 -12.591 -5.811 1.00 95.06 72 ILE A CA 1
ATOM 565 C C . ILE A 1 72 ? 4.478 -13.616 -6.455 1.00 95.06 72 ILE A C 1
ATOM 567 O O . ILE A 1 72 ? 4.918 -14.418 -7.279 1.00 95.06 72 ILE A O 1
ATOM 571 N N . ILE A 1 73 ? 3.206 -13.585 -6.072 1.00 95.38 73 ILE A N 1
ATOM 572 C CA . ILE A 1 73 ? 2.176 -14.482 -6.591 1.00 95.38 73 ILE A CA 1
ATOM 573 C C . ILE A 1 73 ? 1.424 -13.760 -7.705 1.00 95.38 73 ILE A C 1
ATOM 575 O O . ILE A 1 73 ? 0.923 -12.650 -7.514 1.00 95.38 73 ILE A O 1
ATOM 579 N N . HIS A 1 74 ? 1.348 -14.399 -8.868 1.00 95.19 74 HIS A N 1
ATOM 580 C CA . HIS A 1 74 ? 0.620 -13.922 -10.036 1.00 95.19 74 HIS A CA 1
ATOM 581 C C . HIS A 1 74 ? 0.154 -15.121 -10.859 1.00 95.19 74 HIS A C 1
ATOM 583 O O . HIS A 1 74 ? 0.923 -16.063 -11.053 1.00 95.19 74 HIS A O 1
ATOM 589 N N . VAL A 1 75 ? -1.093 -15.087 -11.323 1.00 91.69 75 VAL A N 1
ATOM 590 C CA . VAL A 1 75 ? -1.619 -16.065 -12.278 1.00 91.69 75 VAL A CA 1
ATOM 591 C C . VAL A 1 75 ? -1.470 -15.479 -13.674 1.00 91.69 75 VAL A C 1
ATOM 593 O O . VAL A 1 75 ? -1.858 -14.335 -13.905 1.00 91.69 75 VAL A O 1
ATOM 596 N N . ASP A 1 76 ? -0.918 -16.254 -14.605 1.00 85.81 76 ASP A N 1
ATOM 597 C CA . ASP A 1 76 ? -0.751 -15.807 -15.986 1.00 85.81 76 ASP A CA 1
ATOM 598 C C . ASP A 1 76 ? -2.094 -15.365 -16.584 1.00 85.81 76 ASP A C 1
ATOM 600 O O . ASP A 1 76 ? -3.102 -16.062 -16.479 1.00 85.81 76 ASP A O 1
ATOM 604 N N . SER A 1 77 ? -2.090 -14.222 -17.272 1.00 83.94 77 SER A N 1
ATOM 605 C CA . SER A 1 77 ? -3.287 -13.567 -17.835 1.00 83.94 77 SER A CA 1
ATOM 606 C C . SER A 1 77 ? -4.257 -12.958 -16.812 1.00 83.94 77 SER A C 1
ATOM 608 O O . SER A 1 77 ? -5.320 -12.482 -17.212 1.00 83.94 77 SER A O 1
ATOM 610 N N . ASP A 1 78 ? -3.911 -12.928 -15.524 1.00 91.88 78 ASP A N 1
ATOM 611 C CA . ASP A 1 78 ? -4.619 -12.127 -14.523 1.00 91.88 78 ASP A CA 1
ATOM 612 C C . ASP A 1 78 ? -4.086 -10.679 -14.513 1.00 91.88 78 ASP A C 1
ATOM 614 O O . ASP A 1 78 ? -3.031 -10.367 -15.063 1.00 91.88 78 ASP A O 1
ATOM 618 N N . PHE A 1 79 ? -4.818 -9.769 -13.882 1.00 94.75 79 PHE A N 1
ATOM 619 C CA . PHE A 1 79 ? -4.450 -8.361 -13.707 1.00 94.75 79 PHE A CA 1
ATOM 620 C C . PHE A 1 79 ? -4.092 -8.047 -12.247 1.00 94.75 79 PHE A C 1
ATOM 622 O O . PHE A 1 79 ? -4.071 -6.885 -11.839 1.00 94.75 79 PHE A O 1
ATOM 629 N N . ARG A 1 80 ? -3.805 -9.087 -11.454 1.00 96.69 80 ARG A N 1
ATOM 630 C CA . ARG A 1 80 ? -3.552 -9.011 -10.016 1.00 96.69 80 ARG A CA 1
ATOM 631 C C . ARG A 1 80 ? -2.237 -9.682 -9.627 1.00 96.69 80 ARG A C 1
ATOM 633 O O . ARG A 1 80 ? -1.914 -10.781 -10.073 1.00 96.69 80 ARG A O 1
ATOM 640 N N . TRP A 1 81 ? -1.511 -9.032 -8.727 1.00 97.62 81 TRP A N 1
ATOM 641 C CA . TRP A 1 81 ? -0.301 -9.530 -8.083 1.00 97.62 81 TRP A CA 1
ATOM 642 C C . TRP A 1 81 ? -0.457 -9.450 -6.569 1.00 97.62 81 TRP A C 1
ATOM 644 O O . TRP A 1 81 ? -1.052 -8.511 -6.038 1.00 97.62 81 TRP A O 1
ATOM 654 N N . GLU A 1 82 ? 0.124 -10.409 -5.862 1.00 97.19 82 GLU A N 1
ATOM 655 C CA . GLU A 1 82 ? 0.245 -10.377 -4.409 1.00 97.19 82 GLU A CA 1
ATOM 656 C C . GLU A 1 82 ? 1.720 -10.464 -4.012 1.00 97.19 82 GLU A C 1
ATOM 658 O O . GLU A 1 82 ? 2.416 -11.415 -4.366 1.00 97.19 82 GLU A O 1
ATOM 663 N N . LEU A 1 83 ? 2.202 -9.452 -3.288 1.00 96.06 83 LEU A N 1
ATOM 664 C CA . LEU A 1 83 ? 3.547 -9.404 -2.719 1.00 96.06 83 LEU A CA 1
ATOM 665 C C . LEU A 1 83 ? 3.469 -9.818 -1.251 1.00 96.06 83 LEU A C 1
ATOM 667 O O . LEU A 1 83 ? 2.915 -9.072 -0.436 1.00 96.06 83 LEU A O 1
ATOM 671 N N . LYS A 1 84 ? 4.030 -10.978 -0.905 1.00 94.00 84 LYS A N 1
ATOM 672 C CA . LYS A 1 84 ? 3.983 -11.536 0.452 1.00 94.00 84 LYS A CA 1
ATOM 673 C C . LYS A 1 84 ? 5.354 -11.585 1.103 1.00 94.00 84 LYS A C 1
ATOM 675 O O . LYS A 1 84 ? 6.361 -11.792 0.434 1.00 94.00 84 LYS A O 1
ATOM 680 N N . ILE A 1 85 ? 5.376 -11.410 2.422 1.00 92.12 85 ILE A N 1
ATOM 681 C CA . ILE A 1 85 ? 6.561 -11.616 3.263 1.00 92.12 85 ILE A CA 1
ATOM 682 C C . ILE A 1 85 ? 6.084 -12.302 4.539 1.00 92.12 85 ILE A C 1
ATOM 684 O O . ILE A 1 85 ? 5.471 -11.675 5.414 1.00 92.12 85 ILE A O 1
ATOM 688 N N . GLY A 1 86 ? 6.298 -13.615 4.591 1.00 88.25 86 GLY A N 1
ATOM 689 C CA . GLY A 1 86 ? 5.672 -14.500 5.565 1.00 88.25 86 GLY A CA 1
ATOM 690 C C . GLY A 1 86 ? 4.171 -14.292 5.709 1.00 88.25 86 GLY A C 1
ATOM 691 O O . GLY A 1 86 ? 3.458 -13.932 4.770 1.00 88.25 86 GLY A O 1
ATOM 692 N N . ASN A 1 87 ? 3.676 -14.522 6.922 1.00 86.75 87 ASN A N 1
ATOM 693 C CA . ASN A 1 87 ? 2.237 -14.543 7.194 1.00 86.75 87 ASN A CA 1
ATOM 694 C C . ASN A 1 87 ? 1.632 -13.162 7.477 1.00 86.75 87 ASN A C 1
ATOM 696 O O . ASN A 1 87 ? 0.411 -13.010 7.481 1.00 86.75 87 ASN A O 1
ATOM 700 N N . ASN A 1 88 ? 2.467 -12.157 7.747 1.00 88.75 88 ASN A N 1
ATOM 701 C CA . ASN A 1 88 ? 2.007 -10.884 8.300 1.00 88.75 88 ASN A CA 1
ATOM 702 C C . ASN A 1 88 ? 1.935 -9.758 7.271 1.00 88.75 88 ASN A C 1
ATOM 704 O O . ASN A 1 88 ? 1.197 -8.799 7.495 1.00 88.75 88 ASN A O 1
ATOM 708 N N . PHE A 1 89 ? 2.676 -9.850 6.166 1.00 93.44 89 PHE A N 1
ATOM 709 C CA . PHE A 1 89 ? 2.731 -8.819 5.135 1.00 93.44 89 PHE A CA 1
ATOM 710 C C . PHE A 1 89 ? 2.200 -9.377 3.816 1.00 93.44 89 PHE A C 1
ATOM 712 O O . PHE A 1 89 ? 2.766 -10.316 3.266 1.00 93.44 89 PHE A O 1
ATOM 719 N N . SER A 1 90 ? 1.128 -8.773 3.306 1.00 95.00 90 SER A N 1
ATOM 720 C CA . SER A 1 90 ? 0.584 -9.029 1.972 1.00 95.00 90 SER A CA 1
ATOM 721 C C . SER A 1 90 ? 0.107 -7.707 1.369 1.00 95.00 90 SER A C 1
ATOM 723 O O . SER A 1 90 ? -0.734 -7.016 1.956 1.00 95.00 90 SER A O 1
ATOM 725 N N . LEU A 1 91 ? 0.693 -7.334 0.231 1.00 97.19 91 LEU A N 1
ATOM 726 C CA . LEU A 1 91 ? 0.290 -6.198 -0.593 1.00 97.19 91 LEU A CA 1
ATOM 727 C C . LEU A 1 91 ? -0.298 -6.708 -1.903 1.00 97.19 91 LEU A C 1
ATOM 729 O O . LEU A 1 91 ? 0.371 -7.393 -2.671 1.00 97.19 91 LEU A O 1
ATOM 733 N N . LEU A 1 92 ? -1.536 -6.319 -2.167 1.00 98.19 92 LEU A N 1
ATOM 734 C CA . LEU A 1 92 ? -2.256 -6.603 -3.396 1.00 98.19 92 LEU A CA 1
ATOM 735 C C . LEU A 1 92 ? -2.046 -5.444 -4.360 1.00 98.19 92 LEU A C 1
ATOM 737 O O . LEU A 1 92 ? -2.297 -4.300 -3.984 1.00 98.19 92 LEU A O 1
ATOM 741 N N . LEU A 1 93 ? -1.580 -5.743 -5.570 1.00 98.19 93 LEU A N 1
ATOM 742 C CA . LEU A 1 93 ? -1.467 -4.803 -6.679 1.00 98.19 93 LEU A CA 1
ATOM 743 C C . LEU A 1 93 ? -2.408 -5.264 -7.789 1.00 98.19 93 LEU A C 1
ATOM 745 O O . LEU A 1 93 ? -2.365 -6.426 -8.178 1.00 98.19 93 LEU A O 1
ATOM 749 N N . GLU A 1 94 ? -3.225 -4.364 -8.316 1.00 98.06 94 GLU A N 1
ATOM 750 C CA . GLU A 1 94 ? -4.194 -4.677 -9.370 1.00 98.06 94 GLU A CA 1
ATOM 751 C C . GLU A 1 94 ? -4.122 -3.616 -10.475 1.00 98.06 94 GLU A C 1
ATOM 753 O O . GLU A 1 94 ? -4.079 -2.422 -10.175 1.00 98.06 94 GLU A O 1
ATOM 758 N N . ASP A 1 95 ? -4.047 -4.035 -11.739 1.00 97.69 95 ASP A N 1
ATOM 759 C CA . ASP A 1 95 ? -3.991 -3.150 -12.908 1.00 97.69 95 ASP A CA 1
ATOM 760 C C . ASP A 1 95 ? -5.390 -2.591 -13.217 1.00 97.69 95 ASP A C 1
ATOM 762 O O . ASP A 1 95 ? -6.322 -3.323 -13.540 1.00 97.69 95 ASP A O 1
ATOM 766 N N . PHE A 1 96 ? -5.531 -1.269 -13.124 1.00 97.75 96 PHE A N 1
ATOM 767 C CA . PHE A 1 96 ? -6.766 -0.531 -13.402 1.00 97.75 96 PHE A CA 1
ATOM 768 C C . PHE A 1 96 ? -6.676 0.323 -14.678 1.00 97.75 96 PHE A C 1
ATOM 770 O O . PHE A 1 96 ? -7.490 1.234 -14.895 1.00 97.75 96 PHE A O 1
ATOM 777 N N . GLY A 1 97 ? -5.689 0.062 -15.537 1.00 96.81 97 GLY A N 1
ATOM 778 C CA . GLY A 1 97 ? -5.478 0.774 -16.790 1.00 96.81 97 GLY A CA 1
ATOM 779 C C . GLY A 1 97 ? -5.301 2.273 -16.564 1.00 96.81 97 GLY A C 1
ATOM 780 O O . GLY A 1 97 ? -4.352 2.713 -15.930 1.00 96.81 97 GLY A O 1
ATOM 781 N N . ILE A 1 98 ? -6.216 3.094 -17.078 1.00 96.50 98 ILE A N 1
ATOM 782 C CA . ILE A 1 98 ? -6.137 4.564 -16.973 1.00 96.50 98 ILE A CA 1
ATOM 783 C C . ILE A 1 98 ? -7.031 5.156 -15.870 1.00 96.50 98 ILE A C 1
ATOM 785 O O . ILE A 1 98 ? -7.122 6.378 -15.741 1.00 96.50 98 ILE A O 1
ATOM 789 N N . ASN A 1 99 ? -7.717 4.323 -15.081 1.00 95.94 99 ASN A N 1
ATOM 790 C CA . ASN A 1 99 ? -8.659 4.794 -14.068 1.00 95.94 99 ASN A CA 1
ATOM 791 C C . ASN A 1 99 ? -7.928 5.380 -12.849 1.00 95.94 99 ASN A C 1
ATOM 793 O O . ASN A 1 99 ? -7.423 4.654 -12.002 1.00 95.94 99 ASN A O 1
ATOM 797 N N . ASN A 1 100 ? -7.936 6.707 -12.723 1.00 95.12 100 ASN A N 1
ATOM 798 C CA . ASN A 1 100 ? -7.280 7.458 -11.648 1.00 95.12 100 ASN A CA 1
ATOM 799 C C . ASN A 1 100 ? -8.238 7.935 -10.534 1.00 95.12 100 ASN A C 1
ATOM 801 O O . ASN A 1 100 ? -7.902 8.853 -9.783 1.00 95.12 100 ASN A O 1
ATOM 805 N N . ARG A 1 101 ? -9.444 7.358 -10.439 1.00 97.56 101 ARG A N 1
ATOM 806 C CA . ARG A 1 101 ? -10.471 7.730 -9.445 1.00 97.56 101 ARG A CA 1
ATOM 807 C C . ARG A 1 101 ? -10.624 6.705 -8.317 1.00 97.56 101 ARG A C 1
ATOM 809 O O . ARG A 1 101 ? -11.658 6.666 -7.656 1.00 97.56 101 ARG A O 1
ATOM 816 N N . LEU A 1 102 ? -9.632 5.848 -8.105 1.00 98.38 102 LEU A N 1
ATOM 817 C CA . LEU A 1 102 ? -9.724 4.733 -7.161 1.00 98.38 102 LEU A CA 1
ATOM 818 C C . LEU A 1 102 ? -9.779 5.235 -5.718 1.00 98.38 102 LEU A C 1
ATOM 820 O O . LEU A 1 102 ? -10.685 4.882 -4.968 1.00 98.38 102 LEU A O 1
ATOM 824 N N . VAL A 1 103 ? -8.873 6.141 -5.343 1.00 98.44 103 VAL A N 1
ATOM 825 C CA . VAL A 1 103 ? -8.826 6.691 -3.978 1.00 98.44 103 VAL A CA 1
ATOM 826 C C . VAL A 1 103 ? -10.074 7.511 -3.654 1.00 98.44 103 VAL A C 1
ATOM 828 O O . VAL A 1 103 ? -10.614 7.386 -2.556 1.00 98.44 103 VAL A O 1
ATOM 831 N N . SER A 1 104 ? -10.584 8.308 -4.597 1.00 98.12 104 SER A N 1
ATOM 832 C CA . SER A 1 104 ? -11.822 9.070 -4.384 1.00 98.12 104 SER A CA 1
ATOM 833 C C . SER A 1 104 ? -13.036 8.154 -4.216 1.00 98.12 104 SER A C 1
ATOM 835 O O . SER A 1 104 ? -13.777 8.317 -3.248 1.00 98.12 104 SER A O 1
ATOM 837 N N . LYS A 1 105 ? -13.176 7.120 -5.056 1.00 98.50 105 LYS A N 1
ATOM 838 C CA . LYS A 1 105 ? -14.208 6.082 -4.881 1.00 98.50 105 LYS A CA 1
ATOM 839 C C . LYS A 1 105 ? -14.066 5.328 -3.558 1.00 98.50 105 LYS A C 1
ATOM 841 O O . LYS A 1 105 ? -15.064 4.991 -2.926 1.00 98.50 105 LYS A O 1
ATOM 846 N N . MET A 1 106 ? -12.840 5.077 -3.104 1.00 98.38 106 MET A N 1
ATOM 847 C CA . MET A 1 106 ? -12.609 4.438 -1.811 1.00 98.38 106 MET A CA 1
ATOM 848 C C . MET A 1 106 ? -13.030 5.338 -0.644 1.00 98.38 106 MET A C 1
ATOM 850 O O . MET A 1 106 ? -13.610 4.847 0.322 1.00 98.38 106 MET A O 1
ATOM 854 N N . ILE A 1 107 ? -12.809 6.654 -0.729 1.00 98.38 107 ILE A N 1
ATOM 855 C CA . ILE A 1 107 ? -13.333 7.605 0.262 1.00 98.38 107 ILE A CA 1
ATOM 856 C C . ILE A 1 107 ? -14.865 7.529 0.301 1.00 98.38 107 ILE A C 1
ATOM 858 O O . ILE A 1 107 ? -15.416 7.356 1.383 1.00 98.38 107 ILE A O 1
ATOM 862 N N . GLU A 1 108 ? -15.546 7.577 -0.849 1.00 98.38 108 GLU A N 1
ATOM 863 C CA . GLU A 1 108 ? -17.012 7.433 -0.933 1.00 98.38 108 GLU A CA 1
ATOM 864 C C . GLU A 1 108 ? -17.491 6.114 -0.297 1.00 98.38 108 GLU A C 1
ATOM 866 O O . GLU A 1 108 ? -18.423 6.099 0.513 1.00 98.38 108 GLU A O 1
ATOM 871 N N . LYS A 1 109 ? -16.796 5.002 -0.578 1.00 97.75 109 LYS A N 1
ATOM 872 C CA . LYS A 1 109 ? -17.065 3.697 0.042 1.00 97.75 109 LYS A CA 1
ATOM 873 C C . LYS A 1 109 ? -16.915 3.747 1.565 1.00 97.75 109 LYS A C 1
ATOM 875 O O . LYS A 1 109 ? -17.786 3.244 2.271 1.00 97.75 109 LYS A O 1
ATOM 880 N N . LEU A 1 110 ? -15.850 4.351 2.093 1.00 97.25 110 LEU A N 1
ATOM 881 C CA . LEU A 1 110 ? -15.634 4.476 3.541 1.00 97.25 110 LEU A CA 1
ATOM 882 C C . LEU A 1 110 ? -16.685 5.369 4.214 1.00 97.25 110 LEU A C 1
ATOM 884 O O . LEU A 1 110 ? -17.121 5.067 5.323 1.00 97.25 110 LEU A O 1
ATOM 888 N N . GLU A 1 111 ? -17.123 6.433 3.541 1.00 97.00 111 GLU A N 1
ATOM 889 C CA . GLU A 1 111 ? -18.199 7.313 4.006 1.00 97.00 111 GLU A CA 1
ATOM 890 C C . GLU A 1 111 ? -19.532 6.561 4.125 1.00 97.00 111 GLU A C 1
ATOM 892 O O . GLU A 1 111 ? -20.193 6.644 5.162 1.00 97.00 111 GLU A O 1
ATOM 897 N N . SER A 1 112 ? -19.872 5.730 3.131 1.00 96.81 112 SER A N 1
ATOM 898 C CA . SER A 1 112 ? -21.088 4.897 3.154 1.00 96.81 112 SER A CA 1
ATOM 899 C C . SER A 1 112 ? -21.124 3.872 4.299 1.00 96.81 112 SER A C 1
ATOM 901 O O . SER A 1 112 ? -22.186 3.388 4.674 1.00 96.81 112 SER A O 1
ATOM 903 N N . GLN A 1 113 ? -19.963 3.556 4.881 1.00 94.00 113 GLN A N 1
ATOM 904 C CA . GLN A 1 113 ? -19.794 2.559 5.939 1.00 94.00 113 GLN A CA 1
ATOM 905 C C . GLN A 1 113 ? -19.807 3.157 7.354 1.00 94.00 113 GLN A C 1
ATOM 907 O O . GLN A 1 113 ? -19.659 2.422 8.336 1.00 94.00 113 GLN A O 1
ATOM 912 N N . LYS A 1 114 ? -19.966 4.481 7.490 1.00 92.12 114 LYS A N 1
ATOM 913 C CA . LYS A 1 114 ? -19.860 5.177 8.781 1.00 92.12 114 LYS A CA 1
ATOM 914 C C . LYS A 1 114 ? -20.913 4.764 9.799 1.00 92.12 114 LYS A C 1
ATOM 916 O O . LYS A 1 114 ? -20.659 4.904 10.985 1.00 92.12 114 LYS A O 1
ATOM 921 N N . ASN A 1 115 ? -22.073 4.258 9.393 1.00 91.12 115 ASN A N 1
ATOM 922 C CA . ASN A 1 115 ? -23.081 3.738 10.322 1.00 91.12 115 ASN A CA 1
ATOM 923 C C . ASN A 1 115 ? -22.594 2.489 11.082 1.00 91.12 115 ASN A C 1
ATOM 925 O O . ASN A 1 115 ? -22.916 2.334 12.256 1.00 91.12 115 ASN A O 1
ATOM 929 N N . VAL A 1 116 ? -21.774 1.646 10.448 1.00 90.50 116 VAL A N 1
ATOM 930 C CA . VAL A 1 116 ? -21.259 0.392 11.026 1.00 90.50 116 VAL A CA 1
ATOM 931 C C . VAL A 1 116 ? -19.856 0.561 11.611 1.00 90.50 116 VAL A C 1
ATOM 933 O O . VAL A 1 116 ? -19.508 -0.075 12.607 1.00 90.50 116 VAL A O 1
ATOM 936 N N . TYR A 1 117 ? -19.031 1.427 11.021 1.00 92.88 117 TYR A N 1
ATOM 937 C CA . TYR A 1 117 ? -17.622 1.553 11.380 1.00 92.88 117 TYR A CA 1
ATOM 938 C C . TYR A 1 117 ? -17.241 2.975 11.776 1.00 92.88 117 TYR A C 1
ATOM 940 O O . TYR A 1 117 ? -17.661 3.965 11.183 1.00 92.88 117 TYR A O 1
ATOM 948 N N . THR A 1 118 ? -16.342 3.068 12.747 1.00 94.44 118 THR A N 1
ATOM 949 C CA . THR A 1 118 ? -15.557 4.275 12.990 1.00 94.44 118 THR A CA 1
ATOM 950 C C . THR A 1 118 ? -14.275 4.189 12.167 1.00 94.44 118 THR A C 1
ATOM 952 O O . THR A 1 118 ? -13.496 3.246 12.327 1.00 94.44 118 THR A O 1
ATOM 955 N N . ILE A 1 119 ? -14.074 5.173 11.287 1.00 96.19 119 ILE A N 1
ATOM 956 C CA . ILE A 1 119 ? -12.898 5.302 10.419 1.00 96.19 119 ILE A CA 1
ATOM 957 C C . ILE A 1 119 ? -12.070 6.498 10.886 1.00 96.19 119 ILE A C 1
ATOM 959 O O . ILE A 1 119 ? -12.585 7.615 10.953 1.00 96.19 119 ILE A O 1
ATOM 963 N N . LYS A 1 120 ? -10.789 6.282 11.189 1.00 97.31 120 LYS A N 1
ATOM 964 C CA . LYS A 1 120 ? -9.842 7.351 11.535 1.00 97.31 120 LYS A CA 1
ATOM 965 C C . LYS A 1 120 ? -8.682 7.344 10.549 1.00 97.31 120 LYS A C 1
ATOM 967 O O . LYS A 1 120 ? -7.877 6.417 10.544 1.00 97.31 120 LYS A O 1
ATOM 972 N N . PHE A 1 121 ? -8.574 8.391 9.738 1.00 98.12 121 PHE A N 1
ATOM 973 C CA . PHE A 1 121 ? -7.449 8.553 8.820 1.00 98.12 121 PHE A CA 1
ATOM 974 C C . PHE A 1 121 ? -6.166 8.894 9.591 1.00 98.12 121 PHE A C 1
ATOM 976 O O . PHE A 1 121 ? -6.150 9.798 10.423 1.00 98.12 121 PHE A O 1
ATOM 983 N N . LEU A 1 122 ? -5.099 8.151 9.306 1.00 98.06 122 LEU A N 1
ATOM 984 C CA . LEU A 1 122 ? -3.720 8.427 9.720 1.00 98.06 122 LEU A CA 1
ATOM 985 C C . LEU A 1 122 ? -2.964 9.177 8.615 1.00 98.06 122 LEU A C 1
ATOM 987 O O . LEU A 1 122 ? -2.102 10.004 8.884 1.00 98.06 122 LEU A O 1
ATOM 991 N N . THR A 1 123 ? -3.298 8.894 7.358 1.00 98.19 123 THR A N 1
ATOM 992 C CA . THR A 1 123 ? -2.837 9.622 6.174 1.00 98.19 123 THR A CA 1
ATOM 993 C C . THR A 1 123 ? -3.988 9.676 5.180 1.00 98.19 123 THR A C 1
ATOM 995 O O . THR A 1 123 ? -4.679 8.677 4.976 1.00 98.19 123 THR A O 1
ATOM 998 N N . LYS A 1 124 ? -4.217 10.842 4.578 1.00 98.25 124 LYS A N 1
ATOM 999 C CA . LYS A 1 124 ? -5.246 11.041 3.557 1.00 98.25 124 LYS A CA 1
ATOM 1000 C C . LYS A 1 124 ? -4.725 12.016 2.510 1.00 98.25 124 LYS A C 1
ATOM 1002 O O . LYS A 1 124 ? -4.662 13.215 2.758 1.00 98.25 124 LYS A O 1
ATOM 1007 N N . THR A 1 125 ? -4.352 11.491 1.354 1.00 98.06 125 THR A N 1
ATOM 1008 C CA . THR A 1 125 ? -3.937 12.257 0.175 1.00 98.06 125 THR A CA 1
ATOM 1009 C C . THR A 1 125 ? -4.762 11.804 -1.037 1.00 98.06 125 THR A C 1
ATOM 1011 O O . THR A 1 125 ? -5.488 10.811 -0.939 1.00 98.06 125 THR A O 1
ATOM 1014 N N . PRO A 1 126 ? -4.673 12.488 -2.192 1.00 97.56 126 PRO A N 1
ATOM 1015 C CA . PRO A 1 126 ? -5.339 12.041 -3.418 1.00 97.56 126 PRO A CA 1
ATOM 1016 C C . PRO A 1 126 ? -4.884 10.665 -3.933 1.00 97.56 126 PRO A C 1
ATOM 1018 O O . PRO A 1 126 ? -5.602 10.049 -4.713 1.00 97.56 126 PRO A O 1
ATOM 1021 N N . GLU A 1 127 ? -3.713 10.179 -3.509 1.00 97.62 127 GLU A N 1
ATOM 1022 C CA . GLU A 1 127 ? -3.120 8.922 -3.990 1.00 97.62 127 GLU A CA 1
ATOM 1023 C C . GLU A 1 127 ? -2.982 7.843 -2.909 1.00 97.62 127 GLU A C 1
ATOM 1025 O O . GLU A 1 127 ? -2.689 6.691 -3.230 1.00 97.62 127 GLU A O 1
ATOM 1030 N N . LEU A 1 128 ? -3.176 8.186 -1.634 1.00 98.50 128 LEU A N 1
ATOM 1031 C CA . LEU A 1 128 ? -2.928 7.286 -0.513 1.00 98.50 128 LEU A CA 1
ATOM 1032 C C . LEU A 1 128 ? -3.870 7.565 0.658 1.00 98.50 128 LEU A C 1
ATOM 1034 O O . LEU A 1 128 ? -3.965 8.680 1.173 1.00 98.50 128 LEU A O 1
ATOM 1038 N N . LEU A 1 129 ? -4.477 6.496 1.152 1.00 98.75 129 LEU A N 1
ATOM 1039 C CA . LEU A 1 129 ? -5.206 6.438 2.404 1.00 98.75 129 LEU A CA 1
ATOM 1040 C C . LEU A 1 129 ? -4.498 5.446 3.320 1.00 98.75 129 LEU A C 1
ATOM 1042 O O . LEU A 1 129 ? -4.284 4.295 2.952 1.00 98.75 129 LEU A O 1
ATOM 1046 N N . VAL A 1 130 ? -4.196 5.880 4.536 1.00 98.75 130 VAL A N 1
ATOM 1047 C CA . V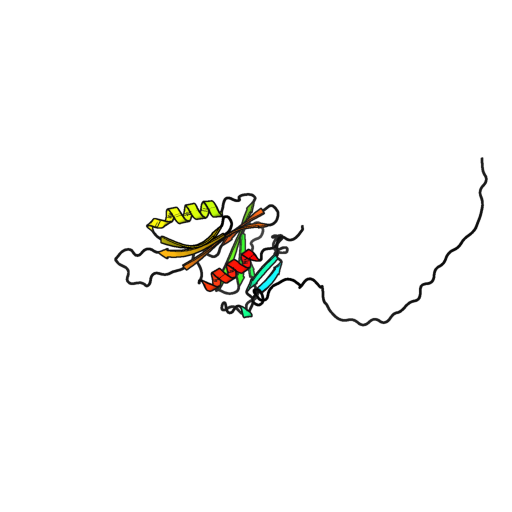AL A 1 130 ? -3.853 4.994 5.650 1.00 98.75 130 VAL A CA 1
ATOM 1048 C C . VAL A 1 130 ? -4.856 5.282 6.744 1.00 98.75 130 VAL A C 1
ATOM 1050 O O . VAL A 1 130 ? -5.008 6.436 7.150 1.00 98.75 130 VAL A O 1
ATOM 1053 N N . TYR A 1 131 ? -5.576 4.269 7.209 1.00 98.38 131 TYR A N 1
ATOM 1054 C CA . TYR A 1 131 ? -6.652 4.483 8.167 1.00 98.38 131 TYR A CA 1
ATOM 1055 C C . TYR A 1 131 ? -6.830 3.319 9.133 1.00 98.38 131 TYR A C 1
ATOM 1057 O O . TYR A 1 131 ? -6.544 2.159 8.850 1.00 98.38 131 TYR A O 1
ATOM 1065 N N . GLU A 1 132 ? -7.325 3.670 10.308 1.00 97.69 132 GLU A N 1
ATOM 1066 C CA . GLU A 1 132 ? -7.832 2.754 11.310 1.00 97.69 132 GLU A CA 1
ATOM 1067 C C . GLU A 1 132 ? -9.324 2.504 11.050 1.00 97.69 132 GLU A C 1
ATOM 1069 O O . GLU A 1 132 ? -10.083 3.448 10.806 1.00 97.69 132 GLU A O 1
ATOM 1074 N N . LYS A 1 133 ? -9.747 1.241 11.140 1.00 95.31 133 LYS A N 1
ATOM 1075 C CA . LYS A 1 133 ? -11.144 0.813 11.047 1.00 95.31 133 LYS A CA 1
ATOM 1076 C C . LYS A 1 133 ? -11.522 -0.006 12.277 1.00 95.31 133 LYS A C 1
ATOM 1078 O O . LYS A 1 133 ? -10.878 -1.011 12.595 1.00 95.31 133 LYS A O 1
ATOM 1083 N N . THR A 1 134 ? -12.600 0.420 12.929 1.00 93.44 134 THR A N 1
ATOM 1084 C CA . THR A 1 134 ? -13.110 -0.173 14.169 1.00 93.44 134 THR A CA 1
ATOM 1085 C C . THR A 1 134 ? -14.632 -0.339 14.067 1.00 93.44 134 THR A C 1
ATOM 1087 O O . THR A 1 134 ? -15.331 0.611 13.721 1.00 93.44 134 THR A O 1
ATOM 1090 N N . ILE A 1 135 ? -15.165 -1.536 14.347 1.00 88.56 135 ILE A N 1
ATOM 1091 C CA . ILE A 1 135 ? -16.620 -1.812 14.329 1.00 88.56 135 ILE A CA 1
ATOM 1092 C C . ILE A 1 135 ? -17.290 -1.047 15.465 1.00 88.56 135 ILE A C 1
ATOM 1094 O O . ILE A 1 135 ? -16.867 -1.206 16.607 1.00 88.56 135 ILE A O 1
ATOM 1098 N N . ARG A 1 136 ? -18.329 -0.250 15.202 1.00 83.81 136 ARG A N 1
ATOM 1099 C CA . ARG A 1 136 ? -19.112 0.401 16.263 1.00 83.81 136 ARG A CA 1
ATOM 1100 C C . ARG A 1 136 ? -19.834 -0.664 17.087 1.00 83.81 136 ARG A C 1
ATOM 1102 O O . ARG A 1 136 ? -20.455 -1.561 16.527 1.00 83.81 136 ARG A O 1
ATOM 1109 N N . LYS A 1 137 ? -19.727 -0.594 18.416 1.00 71.62 137 LYS A N 1
ATOM 1110 C CA . LYS A 1 137 ? -20.471 -1.507 19.289 1.00 71.62 137 LYS A CA 1
ATOM 1111 C C . LYS A 1 137 ? -21.969 -1.244 19.128 1.00 71.62 137 LYS A C 1
ATOM 1113 O O . LYS A 1 137 ? -22.398 -0.104 19.260 1.00 71.62 137 LYS A O 1
ATOM 1118 N N . HIS A 1 138 ? -22.739 -2.304 18.905 1.00 58.94 138 HIS A N 1
ATOM 1119 C CA . HIS A 1 138 ? -24.117 -2.352 19.386 1.00 58.94 138 HIS A CA 1
ATOM 1120 C C . HIS A 1 138 ? -24.062 -2.697 20.882 1.00 58.94 138 HIS A C 1
ATOM 1122 O O . HIS A 1 138 ? -23.166 -3.441 21.291 1.00 58.94 138 HIS A O 1
ATOM 1128 N N . GLU A 1 139 ? -24.975 -2.162 21.692 1.00 54.03 139 GLU A N 1
ATOM 1129 C CA . GLU A 1 139 ? -24.897 -2.129 23.167 1.00 54.03 139 GLU A CA 1
ATOM 1130 C C . GLU A 1 139 ? -24.711 -3.483 23.899 1.00 54.03 139 GLU A C 1
ATOM 1132 O O . GLU A 1 139 ? -24.471 -3.493 25.100 1.00 54.03 139 GLU A O 1
ATOM 1137 N N . SER A 1 140 ? -24.724 -4.632 23.213 1.00 48.84 140 SER A N 1
ATOM 1138 C CA . SER A 1 140 ? -24.759 -5.964 23.841 1.00 48.84 140 SER A CA 1
ATOM 1139 C C . SER A 1 140 ? -23.537 -6.873 23.644 1.00 48.84 140 SER A C 1
ATOM 1141 O O . SER A 1 140 ? -23.662 -8.076 23.848 1.00 48.84 140 SER A O 1
ATOM 1143 N N . THR A 1 141 ? -22.345 -6.386 23.276 1.00 52.53 141 THR A N 1
ATOM 1144 C CA . THR A 1 141 ? -21.164 -7.282 23.173 1.00 52.53 141 THR A CA 1
ATOM 1145 C C . THR A 1 141 ? -19.956 -6.825 23.994 1.00 52.53 141 THR A C 1
ATOM 1147 O O . THR A 1 141 ? -19.354 -5.770 23.782 1.00 52.53 141 THR A O 1
ATOM 1150 N N . SER A 1 142 ? -19.586 -7.685 24.948 1.00 54.34 142 SER A N 1
ATOM 1151 C CA . SER A 1 142 ? -18.472 -7.565 25.898 1.00 54.34 142 SER A CA 1
ATOM 1152 C C . SER A 1 142 ? -17.086 -7.775 25.272 1.00 54.34 142 SER A C 1
ATOM 1154 O O . SER A 1 142 ? -16.071 -7.579 25.940 1.00 54.34 142 SER A O 1
ATOM 1156 N N . ASN A 1 143 ? -17.006 -8.115 23.984 1.00 57.50 143 ASN A N 1
ATOM 1157 C CA . ASN A 1 143 ? -15.729 -8.344 23.318 1.00 57.50 143 ASN A CA 1
ATOM 1158 C C . ASN A 1 143 ? -14.971 -7.027 23.079 1.00 57.50 143 ASN A C 1
ATOM 1160 O O . ASN A 1 143 ? -15.542 -6.008 22.670 1.00 57.50 143 ASN A O 1
ATOM 1164 N N . LYS A 1 144 ? -13.655 -7.044 23.344 1.00 61.38 144 LYS A N 1
ATOM 1165 C CA . LYS A 1 144 ? -12.740 -5.943 23.006 1.00 61.38 144 LYS A CA 1
ATOM 1166 C C . LYS A 1 144 ? -12.925 -5.590 21.529 1.00 61.38 144 LYS A C 1
ATOM 1168 O O . LYS A 1 144 ? -12.839 -6.451 20.658 1.00 61.38 144 LYS A O 1
ATOM 1173 N N . GLN A 1 145 ? -13.197 -4.318 21.260 1.00 68.56 145 GLN A N 1
ATOM 1174 C CA . GLN A 1 145 ? -13.441 -3.802 19.917 1.00 68.56 145 GLN A CA 1
ATOM 1175 C C . GLN A 1 145 ? -12.187 -4.044 19.061 1.00 68.56 145 GLN A C 1
ATOM 1177 O O . GLN A 1 145 ? -11.130 -3.470 19.329 1.00 68.56 145 GLN A O 1
ATOM 1182 N N . LYS A 1 146 ? -12.272 -4.941 18.070 1.00 81.06 146 LYS A N 1
ATOM 1183 C CA . LYS A 1 146 ? -11.125 -5.266 17.214 1.00 81.06 146 LYS A CA 1
ATOM 1184 C C . LYS A 1 146 ? -10.831 -4.071 16.309 1.00 81.06 146 LYS A C 1
ATOM 1186 O O . LYS A 1 146 ? -11.641 -3.704 15.459 1.00 81.06 146 LYS A O 1
ATOM 1191 N N . LYS A 1 147 ? -9.664 -3.472 16.521 1.00 91.31 147 LYS A N 1
ATOM 1192 C CA . LYS A 1 147 ? -9.105 -2.395 15.708 1.00 91.31 147 LYS A CA 1
ATOM 1193 C C . LYS A 1 147 ? -8.226 -2.997 14.618 1.00 91.31 147 LYS A C 1
ATOM 1195 O O . LYS A 1 147 ? -7.392 -3.851 14.910 1.00 91.31 147 LYS A O 1
ATOM 1200 N N . THR A 1 148 ? -8.397 -2.539 13.384 1.00 95.75 148 THR A N 1
ATOM 1201 C CA . THR A 1 148 ? -7.599 -2.980 12.229 1.00 95.75 148 THR A CA 1
ATOM 1202 C C . THR A 1 148 ? -7.066 -1.775 11.469 1.00 95.75 148 THR A C 1
ATOM 1204 O O . THR A 1 148 ? -7.702 -0.717 11.463 1.00 95.75 148 THR A O 1
ATOM 1207 N N . TYR A 1 149 ? -5.899 -1.919 10.849 1.00 97.94 149 TYR A N 1
ATOM 1208 C CA . TYR A 1 149 ? -5.276 -0.867 10.054 1.00 97.94 149 TYR A CA 1
ATOM 1209 C C . TYR A 1 149 ? -5.259 -1.265 8.586 1.00 97.94 149 TYR A C 1
ATOM 1211 O O . TYR A 1 149 ? -5.055 -2.430 8.241 1.00 97.94 149 TYR A O 1
ATOM 1219 N N . HIS A 1 150 ? -5.490 -0.277 7.736 1.00 98.56 150 HIS A N 1
ATOM 1220 C CA . HIS A 1 150 ? -5.690 -0.455 6.308 1.00 98.56 150 HIS A CA 1
ATOM 1221 C C . HIS A 1 150 ? -4.880 0.574 5.539 1.00 98.56 150 HIS A C 1
ATOM 1223 O O . HIS A 1 150 ? -4.715 1.714 5.989 1.00 98.56 150 HIS A O 1
ATOM 1229 N N . ILE A 1 151 ? -4.415 0.164 4.367 1.00 98.75 151 ILE A N 1
ATOM 1230 C CA . ILE A 1 151 ? -3.764 1.018 3.386 1.00 98.75 151 ILE A CA 1
ATOM 1231 C C . ILE A 1 151 ? -4.435 0.821 2.038 1.00 98.75 151 ILE A C 1
ATOM 1233 O O . ILE A 1 151 ? -4.731 -0.301 1.638 1.00 98.75 151 ILE A O 1
ATOM 1237 N N . TYR A 1 152 ? -4.688 1.926 1.352 1.00 98.81 152 TYR A N 1
ATOM 1238 C CA . TYR A 1 152 ? -5.275 1.929 0.025 1.00 98.81 152 TYR A CA 1
ATOM 1239 C C . TYR A 1 152 ? -4.635 3.045 -0.786 1.00 98.81 152 TYR A C 1
ATOM 1241 O O . TYR A 1 152 ? -4.669 4.207 -0.384 1.00 98.81 152 TYR A O 1
ATOM 1249 N N . SER A 1 153 ? -4.043 2.706 -1.917 1.00 98.75 153 SER A N 1
ATOM 1250 C CA . SER A 1 153 ? -3.332 3.641 -2.771 1.00 98.75 153 SER A CA 1
ATOM 1251 C C . SER A 1 153 ? -3.708 3.428 -4.224 1.00 98.75 153 SER A C 1
ATOM 1253 O O . SER A 1 153 ? -4.024 2.317 -4.642 1.00 98.75 153 SER A O 1
ATOM 1255 N N . GLN A 1 154 ? -3.639 4.506 -4.994 1.00 98.38 154 GLN A N 1
ATOM 1256 C CA . GLN A 1 154 ? -3.514 4.420 -6.438 1.00 98.38 154 GLN A CA 1
ATOM 1257 C C . GLN A 1 154 ? -2.128 4.922 -6.823 1.00 98.38 154 GLN A C 1
ATOM 1259 O O . GLN A 1 154 ? -1.711 5.993 -6.378 1.00 98.38 154 GLN A O 1
ATOM 1264 N N . LYS A 1 155 ? -1.410 4.166 -7.650 1.00 97.75 155 LYS A N 1
ATOM 1265 C CA . LYS A 1 155 ? -0.072 4.550 -8.103 1.00 97.75 155 LYS A CA 1
ATOM 1266 C C . LYS A 1 155 ? 0.027 4.422 -9.610 1.00 97.75 155 LYS A C 1
ATOM 1268 O O . LYS A 1 155 ? -0.255 3.368 -10.170 1.00 97.75 155 LYS A O 1
ATOM 1273 N N . LYS A 1 156 ? 0.471 5.491 -10.269 1.00 97.06 156 LYS A N 1
ATOM 1274 C CA . LYS A 1 156 ? 0.809 5.442 -11.690 1.00 97.06 156 LYS A CA 1
ATOM 1275 C C . LYS A 1 156 ? 2.196 4.827 -11.872 1.00 97.06 156 LYS A C 1
ATOM 1277 O O . LYS A 1 156 ? 3.180 5.365 -11.363 1.00 97.06 156 LYS A O 1
ATOM 1282 N N . ILE A 1 157 ? 2.270 3.727 -12.612 1.00 96.69 157 ILE A N 1
ATOM 1283 C CA . ILE A 1 157 ? 3.513 3.097 -13.060 1.00 96.69 157 ILE A CA 1
ATOM 1284 C C . ILE A 1 157 ? 3.499 3.138 -14.587 1.00 96.69 157 ILE A C 1
ATOM 1286 O O . ILE A 1 157 ? 2.680 2.493 -15.241 1.00 96.69 157 ILE A O 1
ATOM 1290 N N . ASN A 1 158 ? 4.387 3.942 -15.172 1.00 93.25 158 ASN A N 1
ATOM 1291 C CA . ASN A 1 158 ? 4.327 4.308 -16.590 1.00 93.25 158 ASN A CA 1
ATOM 1292 C C . ASN A 1 158 ? 2.935 4.844 -16.990 1.00 93.25 158 ASN A C 1
ATOM 1294 O O . ASN A 1 158 ? 2.526 5.886 -16.487 1.00 93.25 158 ASN A O 1
ATOM 1298 N N . ASN A 1 159 ? 2.203 4.162 -17.878 1.00 93.69 159 ASN A N 1
ATOM 1299 C CA . ASN A 1 159 ? 0.885 4.598 -18.367 1.00 93.69 159 ASN A CA 1
ATOM 1300 C C . ASN A 1 159 ? -0.288 3.853 -17.714 1.00 93.69 159 ASN A C 1
ATOM 1302 O O . ASN A 1 159 ? -1.418 4.003 -18.166 1.00 93.69 159 ASN A O 1
ATOM 1306 N N . VAL A 1 160 ? -0.017 3.076 -16.666 1.00 96.94 160 VAL A N 1
ATOM 1307 C CA . VAL A 1 160 ? -1.002 2.240 -15.981 1.00 96.94 160 VAL A CA 1
ATOM 1308 C C . VAL A 1 160 ? -1.156 2.706 -14.535 1.00 96.94 160 VAL A C 1
ATOM 1310 O O . VAL A 1 160 ? -0.172 3.017 -13.862 1.00 96.94 160 VAL A O 1
ATOM 1313 N N . ILE A 1 161 ? -2.394 2.790 -14.063 1.00 98.38 161 ILE A N 1
ATOM 1314 C CA . ILE A 1 161 ? -2.762 3.027 -12.674 1.00 98.38 161 ILE A CA 1
ATOM 1315 C C . ILE A 1 161 ? -2.956 1.675 -12.008 1.00 98.38 161 ILE A C 1
ATOM 1317 O O . ILE A 1 161 ? -3.758 0.869 -12.467 1.00 98.38 161 ILE A O 1
ATOM 1321 N N . TYR A 1 162 ? -2.259 1.472 -10.899 1.00 98.50 162 TYR A N 1
ATOM 1322 C CA . TYR A 1 162 ? -2.425 0.305 -10.052 1.00 98.50 162 TYR A CA 1
ATOM 1323 C C . TYR A 1 162 ? -3.188 0.678 -8.786 1.00 98.50 162 TYR A C 1
ATOM 1325 O O . TYR A 1 162 ? -2.847 1.671 -8.134 1.00 98.50 162 TYR A O 1
ATOM 1333 N N . GLU A 1 163 ? -4.184 -0.127 -8.422 1.00 98.62 163 GLU A N 1
ATOM 1334 C CA . GLU A 1 163 ? -4.687 -0.179 -7.049 1.00 98.62 163 GLU A CA 1
ATOM 1335 C C . GLU A 1 163 ? -3.668 -0.934 -6.203 1.00 98.62 163 GLU A C 1
ATOM 1337 O O . GLU A 1 163 ? -3.203 -1.998 -6.605 1.00 98.62 163 GLU A O 1
ATOM 1342 N N . ILE A 1 164 ? -3.317 -0.392 -5.038 1.00 98.69 164 ILE A N 1
ATOM 1343 C CA . ILE A 1 164 ? -2.413 -1.049 -4.099 1.00 98.69 164 ILE A CA 1
ATOM 1344 C C . ILE A 1 164 ? -3.022 -1.015 -2.703 1.00 98.69 164 ILE A C 1
ATOM 1346 O O . ILE A 1 164 ? -3.238 0.064 -2.146 1.00 98.69 164 ILE A O 1
ATOM 1350 N N . LYS A 1 165 ? -3.291 -2.182 -2.120 1.00 98.69 165 LYS A N 1
ATOM 1351 C CA . LYS A 1 165 ? -3.934 -2.294 -0.803 1.00 98.69 165 LYS A CA 1
ATOM 1352 C C . LYS A 1 165 ? -3.439 -3.500 -0.017 1.00 98.69 165 LYS A C 1
ATOM 1354 O O . LYS A 1 165 ? -2.884 -4.435 -0.584 1.00 98.69 165 LYS A O 1
ATOM 1359 N N . ASN A 1 166 ? -3.655 -3.491 1.292 1.00 97.81 166 ASN A N 1
ATOM 1360 C CA . ASN A 1 166 ? -3.541 -4.708 2.092 1.00 97.81 166 ASN A CA 1
ATOM 1361 C C . ASN A 1 166 ? -4.851 -5.515 2.066 1.00 97.81 166 ASN A C 1
ATOM 1363 O O . ASN A 1 166 ? -5.825 -5.127 1.420 1.00 97.81 166 ASN A O 1
ATOM 1367 N N . SER A 1 167 ? -4.873 -6.654 2.762 1.00 91.94 167 SER A N 1
ATOM 1368 C CA . SER A 1 167 ? -6.073 -7.496 2.843 1.00 91.94 167 SER A CA 1
ATOM 1369 C C . SER A 1 167 ? -7.265 -6.764 3.477 1.00 91.94 167 SER A C 1
ATOM 1371 O O . SER A 1 167 ? -7.090 -5.935 4.371 1.00 91.94 167 SER A O 1
ATOM 1373 N N . ASP A 1 168 ? -8.488 -7.154 3.106 1.00 90.81 168 ASP A N 1
ATOM 1374 C CA . ASP A 1 168 ? -9.726 -6.595 3.677 1.00 90.81 168 ASP A CA 1
ATOM 1375 C C . ASP A 1 168 ? -9.867 -6.835 5.194 1.00 90.81 168 ASP A C 1
ATOM 1377 O O . ASP A 1 168 ? -10.605 -6.122 5.880 1.00 90.81 168 ASP A O 1
ATOM 1381 N N . ASN A 1 169 ? -9.134 -7.811 5.740 1.00 91.25 169 ASN A N 1
ATOM 1382 C CA . ASN A 1 169 ? -9.063 -8.077 7.179 1.00 91.25 169 ASN A CA 1
ATOM 1383 C C . ASN A 1 169 ? -8.194 -7.056 7.935 1.00 91.25 169 ASN A C 1
ATOM 1385 O O . ASN A 1 169 ? -8.235 -7.002 9.168 1.00 91.25 169 ASN A O 1
ATOM 1389 N N . GLY A 1 170 ? -7.434 -6.234 7.209 1.00 94.38 170 GLY A N 1
ATOM 1390 C CA . GLY A 1 170 ? -6.468 -5.294 7.752 1.00 94.38 170 GLY A CA 1
ATOM 1391 C C . GLY A 1 170 ? -5.235 -5.973 8.352 1.00 94.38 170 GLY A C 1
ATOM 1392 O O . GLY A 1 170 ? -5.114 -7.195 8.399 1.00 94.38 170 GLY A O 1
ATOM 1393 N N . ASN A 1 171 ? -4.310 -5.158 8.851 1.00 95.00 171 ASN A N 1
ATOM 1394 C CA . ASN A 1 171 ? -3.102 -5.605 9.546 1.00 95.00 171 ASN A CA 1
ATOM 1395 C C . ASN A 1 171 ? -2.912 -4.816 10.853 1.00 95.00 171 ASN A C 1
ATOM 1397 O O . ASN A 1 171 ? -3.735 -3.970 11.228 1.00 95.00 171 ASN A O 1
ATOM 1401 N N . THR A 1 172 ? -1.825 -5.104 11.572 1.00 94.62 172 THR A N 1
ATOM 1402 C CA . THR A 1 172 ? -1.362 -4.259 12.679 1.00 94.62 172 THR A CA 1
ATOM 1403 C C . THR A 1 172 ? -0.855 -2.918 12.147 1.00 94.62 172 THR A C 1
ATOM 1405 O O . THR A 1 172 ? -0.523 -2.780 10.967 1.00 94.62 172 THR A O 1
ATOM 1408 N N . LYS A 1 173 ? -0.779 -1.912 13.024 1.00 95.44 173 LYS A N 1
ATOM 1409 C CA . LYS A 1 173 ? -0.318 -0.571 12.646 1.00 95.44 173 LYS A CA 1
ATOM 1410 C C . LYS A 1 173 ? 1.087 -0.605 12.045 1.00 95.44 173 LYS A C 1
ATOM 1412 O O . LYS A 1 173 ? 1.305 -0.017 10.994 1.00 95.44 173 LYS A O 1
ATOM 1417 N N . ASP A 1 174 ? 2.008 -1.313 12.691 1.00 93.44 174 ASP A N 1
ATOM 1418 C CA . ASP A 1 174 ? 3.420 -1.324 12.303 1.00 93.44 174 ASP A CA 1
ATOM 1419 C C . ASP A 1 174 ? 3.622 -1.963 10.928 1.00 93.44 174 ASP A C 1
ATOM 1421 O O . ASP A 1 174 ? 4.337 -1.417 10.091 1.00 93.44 174 ASP A O 1
ATOM 1425 N N . VAL A 1 175 ? 2.911 -3.059 10.645 1.00 94.88 175 VAL A N 1
ATOM 1426 C CA . VAL A 1 175 ? 2.918 -3.691 9.319 1.00 94.88 175 VAL A CA 1
ATOM 1427 C C . VAL A 1 175 ? 2.405 -2.724 8.251 1.00 94.88 175 VAL A C 1
ATOM 1429 O O . VAL A 1 175 ? 3.022 -2.596 7.196 1.00 94.88 175 VAL A O 1
ATOM 1432 N N . VAL A 1 176 ? 1.322 -1.990 8.523 1.00 97.44 176 VAL A N 1
ATOM 1433 C CA . VAL A 1 176 ? 0.792 -0.996 7.577 1.00 97.44 176 VAL A CA 1
ATOM 1434 C C . VAL A 1 176 ? 1.775 0.156 7.335 1.00 97.44 176 VAL A C 1
ATOM 1436 O O . VAL A 1 176 ? 1.859 0.658 6.217 1.00 97.44 176 VAL A O 1
ATOM 1439 N N . LEU A 1 177 ? 2.569 0.552 8.333 1.00 95.31 177 LEU A N 1
ATOM 1440 C CA . LEU A 1 177 ? 3.622 1.556 8.145 1.00 95.31 177 LEU A CA 1
ATOM 1441 C C . LEU A 1 177 ? 4.768 1.035 7.263 1.00 95.31 177 LEU A C 1
ATOM 1443 O O . LEU A 1 177 ? 5.273 1.781 6.421 1.00 95.31 177 LEU A O 1
ATOM 1447 N N . TYR A 1 178 ? 5.142 -0.243 7.386 1.00 95.44 178 TYR A N 1
ATOM 1448 C CA . TYR A 1 178 ? 6.064 -0.880 6.437 1.00 95.44 178 TYR A CA 1
ATOM 1449 C C . TYR A 1 178 ? 5.485 -0.896 5.020 1.00 95.44 178 TYR A C 1
ATOM 1451 O O . TYR A 1 178 ? 6.172 -0.506 4.078 1.00 95.44 178 TYR A O 1
ATOM 1459 N N . MET A 1 179 ? 4.210 -1.262 4.870 1.00 97.38 179 MET A N 1
ATOM 1460 C CA . MET A 1 179 ? 3.514 -1.236 3.579 1.00 97.38 179 MET A CA 1
ATOM 1461 C C . MET A 1 179 ? 3.496 0.169 2.970 1.00 97.38 179 MET A C 1
ATOM 1463 O O . MET A 1 179 ? 3.767 0.328 1.784 1.00 97.38 179 MET A O 1
ATOM 1467 N N . GLN A 1 180 ? 3.239 1.201 3.777 1.00 97.88 180 GLN A N 1
ATOM 1468 C CA . GLN A 1 180 ? 3.276 2.592 3.332 1.00 97.88 180 GLN A CA 1
ATOM 1469 C C . GLN A 1 180 ? 4.653 2.981 2.785 1.00 97.88 180 GLN A C 1
ATOM 1471 O O . GLN A 1 180 ? 4.729 3.575 1.708 1.00 97.88 180 GLN A O 1
ATOM 1476 N N . LYS A 1 181 ? 5.736 2.615 3.484 1.00 96.50 181 LYS A N 1
ATOM 1477 C CA . LYS A 1 181 ? 7.110 2.826 3.000 1.00 96.50 181 LYS A CA 1
ATOM 1478 C C . LYS A 1 181 ? 7.379 2.056 1.703 1.00 96.50 181 LYS A C 1
ATOM 1480 O O . LYS A 1 181 ? 7.933 2.624 0.764 1.00 96.50 181 LYS A O 1
ATOM 1485 N N . SER A 1 182 ? 6.923 0.807 1.603 1.00 97.25 182 SER A N 1
ATOM 1486 C CA . SER A 1 182 ? 7.029 0.021 0.370 1.00 97.25 182 SER A CA 1
ATOM 1487 C C . SER A 1 182 ? 6.319 0.693 -0.804 1.00 97.25 182 SER A C 1
ATOM 1489 O O . SER A 1 182 ? 6.937 0.892 -1.846 1.00 97.25 182 SER A O 1
ATOM 1491 N N . ILE A 1 183 ? 5.072 1.143 -0.639 1.00 98.19 183 ILE A N 1
ATOM 1492 C CA . ILE A 1 183 ? 4.331 1.852 -1.696 1.00 98.19 183 ILE A CA 1
ATOM 1493 C C . ILE A 1 183 ? 5.036 3.157 -2.092 1.00 98.19 183 ILE A C 1
ATOM 1495 O O . ILE A 1 183 ? 5.160 3.462 -3.280 1.00 98.19 183 ILE A O 1
ATOM 1499 N N . ALA A 1 184 ? 5.542 3.918 -1.116 1.00 96.94 184 ALA A N 1
ATOM 1500 C CA . ALA A 1 184 ? 6.277 5.155 -1.375 1.00 96.94 184 ALA A CA 1
ATOM 1501 C C . ALA A 1 184 ? 7.559 4.921 -2.194 1.00 96.94 184 ALA A C 1
ATOM 1503 O O . ALA A 1 184 ? 7.947 5.775 -2.990 1.00 96.94 184 ALA A O 1
ATOM 1504 N N . SER A 1 185 ? 8.187 3.755 -2.037 1.00 97.00 185 SER A N 1
ATOM 1505 C CA . SER A 1 185 ? 9.428 3.392 -2.724 1.00 97.00 185 SER A CA 1
ATOM 1506 C C . SER A 1 185 ? 9.259 2.939 -4.180 1.00 97.00 185 SER A C 1
ATOM 1508 O O . SER A 1 185 ? 10.264 2.709 -4.857 1.00 97.00 185 SER A O 1
ATOM 1510 N N . ILE A 1 186 ? 8.021 2.787 -4.670 1.00 97.38 186 ILE A N 1
ATOM 1511 C CA . ILE A 1 186 ? 7.758 2.321 -6.035 1.00 97.38 186 ILE A CA 1
ATOM 1512 C C . ILE A 1 186 ? 8.348 3.312 -7.041 1.00 97.38 186 ILE A C 1
ATOM 1514 O O . ILE A 1 186 ? 7.930 4.470 -7.122 1.00 97.38 186 ILE A O 1
ATOM 1518 N N . LYS A 1 187 ? 9.290 2.825 -7.852 1.00 96.00 187 LYS A N 1
ATOM 1519 C CA . LYS A 1 187 ? 9.922 3.573 -8.945 1.00 96.00 187 LYS A CA 1
ATOM 1520 C C . LYS A 1 187 ? 9.628 2.874 -10.269 1.00 96.00 187 LYS A C 1
ATOM 1522 O O . LYS A 1 187 ? 9.885 1.679 -10.405 1.00 96.00 187 LYS A O 1
ATOM 1527 N N . SER A 1 188 ? 9.101 3.620 -11.243 1.00 96.62 188 SER A N 1
ATOM 1528 C CA . SER A 1 188 ? 8.908 3.109 -12.607 1.00 96.62 188 SER A CA 1
ATOM 1529 C C . SER A 1 188 ? 10.266 2.849 -13.257 1.00 96.62 188 SER A C 1
ATOM 1531 O O . SER A 1 188 ? 11.176 3.671 -13.151 1.00 96.62 188 SER A O 1
ATOM 1533 N N . LEU A 1 189 ? 10.398 1.715 -13.938 1.00 93.75 189 LEU A N 1
ATOM 1534 C CA . LEU A 1 189 ? 11.564 1.411 -14.758 1.00 93.75 189 LEU A CA 1
ATOM 1535 C C . LEU A 1 189 ? 11.304 1.882 -16.192 1.00 93.75 189 LEU A C 1
ATOM 1537 O O . LEU A 1 189 ? 10.168 1.860 -16.675 1.00 93.75 189 LEU A O 1
ATOM 1541 N N . LYS A 1 190 ? 12.364 2.308 -16.882 1.00 86.56 190 LYS A N 1
ATOM 1542 C CA . LYS A 1 190 ? 12.281 2.595 -18.318 1.00 86.56 190 LYS A CA 1
ATOM 1543 C C . LYS A 1 190 ? 12.031 1.280 -19.068 1.00 86.56 190 LYS A C 1
ATOM 1545 O O . LYS A 1 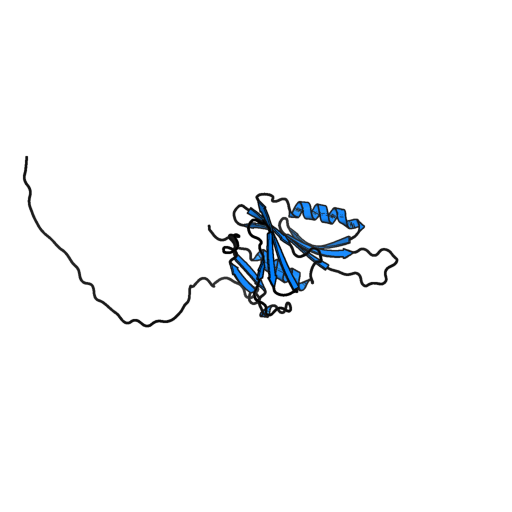190 ? 12.604 0.251 -18.697 1.00 86.56 190 LYS A O 1
ATOM 1550 N N . LYS A 1 191 ? 11.132 1.327 -20.057 1.00 64.88 191 LYS A N 1
ATOM 1551 C CA . LYS A 1 191 ? 10.832 0.187 -20.933 1.00 64.88 191 LYS A CA 1
ATOM 1552 C C . LYS A 1 191 ? 12.073 -0.228 -21.712 1.00 64.88 191 LYS A C 1
ATOM 1554 O O . LYS A 1 191 ? 12.761 0.689 -22.210 1.00 64.88 191 LYS A O 1
#

Sequence (191 aa):
MYKLLFFISLFFIFSACGNVEDNSASKKKDDSEYSEDYYKFSKINLKKHGIMASIMLPNETAGIGAAEIPEIIHVDSDFRWELKIGNNFSLLLEDFGINNRLVSKMIEKLESQKNVYTIKFLTKTPELLVYEKTIRKHESTSNKQKKTYHIYSQKKINNVIYEIKNSDNGNTKDVVLYMQKSIASIKSLKK

pLDDT: mean 83.02, std 20.27, range [31.97, 98.81]

Foldseek 3Di:
DDDDDDDDDDDDDDDDDDDDDDDDDDDDPPPPDDPPVQPQWDKDQCVVVVFQKIWTAGACVLPQPANADWDWDDDPPAQWIWIDGPDAAIKIKGWPQQDLCFLVVVVVVVVVCVVFWDKAFPDDDSFKTKIKIWGDDDPPDPDDTDIAIKMWGWDDAPRIIMIMIDDPRHHDPSSVVSVVNRVVRIDGHDD

Secondary structure (DSSP, 8-state):
-----------------------------------GGGTTEEEEE-GGGT--EEEEEE-GGG-SS---PPEEEE-TT-SEEEEEETTTEEEEEEE-TT---HHHHHHHHHHHTTTTEEEEEEEE-SSEEEEEEEEPPPTT--S---EEEEEEEEEEETTEEEEEE--TT-B-HHHHHHHHHHHHT-EEPP-

Radius of gyration: 27.1 Å; chains: 1; bounding box: 77×28×98 Å